Protein 1MXS (pdb70)

Structure (mmCIF, N/CA/C/O backbone):
data_1MXS
#
_entry.id   1MXS
#
_cell.length_a   103.300
_cell.length_b   103.300
_cell.length_c   103.300
_cell.angle_alpha   90.00
_cell.angle_beta   90.00
_cell.angle_gamma   90.00
#
_symmetry.space_group_name_H-M   'P 21 3'
#
loop_
_entity.id
_entity.type
_entity.pdbx_description
1 polymer 'KDPG Aldolase'
2 non-polymer 'SULFATE ION'
3 water water
#
loop_
_atom_site.group_PDB
_atom_site.id
_atom_site.type_symbol
_atom_site.label_atom_id
_atom_site.label_alt_id
_atom_site.label_comp_id
_atom_site.label_asym_id
_atom_site.label_entity_id
_atom_site.label_seq_id
_atom_site.pdbx_PDB_ins_code
_atom_site.Cartn_x
_atom_site.Cartn_y
_atom_site.Cartn_z
_atom_site.occupancy
_atom_site.B_iso_or_equiv
_atom_site.auth_seq_id
_atom_site.auth_comp_id
_atom_site.auth_asym_id
_atom_site.auth_atom_id
_atom_site.pdbx_PDB_model_num
ATOM 1 N N . LEU A 1 10 ? 73.451 78.480 54.192 1.00 54.42 11 LEU A N 1
ATOM 2 C CA . LEU A 1 10 ? 74.318 77.268 54.337 1.00 54.34 11 LEU A CA 1
ATOM 3 C C . LEU A 1 10 ? 73.901 76.165 53.350 1.00 53.12 11 LEU A C 1
ATOM 4 O O . LEU A 1 10 ? 74.737 75.653 52.601 1.00 54.13 11 LEU A O 1
ATOM 9 N N . SER A 1 11 ? 72.613 75.816 53.343 1.00 50.71 12 SER A N 1
ATOM 10 C CA . SER A 1 11 ? 72.076 74.778 52.454 1.00 48.34 12 SER A CA 1
ATOM 11 C C . SER A 1 11 ? 71.799 75.311 51.045 1.00 47.11 12 SER A C 1
ATOM 12 O O . SER A 1 11 ? 71.396 76.459 50.889 1.00 47.07 12 SER A O 1
ATOM 15 N N . MET A 1 12 ? 72.002 74.490 50.019 1.00 44.88 13 MET A N 1
ATOM 16 C CA . MET A 1 12 ? 71.739 74.968 48.667 1.00 44.11 13 MET A CA 1
ATOM 17 C C . MET A 1 12 ? 70.305 75.455 48.512 1.00 43.61 13 MET A C 1
ATOM 18 O O . MET A 1 1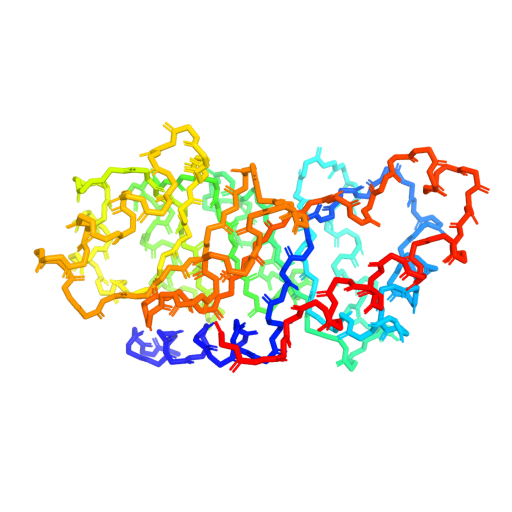2 ? 70.055 76.522 47.940 1.00 42.73 13 MET A O 1
ATOM 23 N N . ALA A 1 13 ? 69.361 74.672 49.018 1.00 43.53 14 ALA A N 1
ATOM 24 C CA . ALA A 1 13 ? 67.952 75.038 48.935 1.00 41.91 14 ALA A CA 1
ATOM 25 C C . ALA A 1 13 ? 67.706 76.342 49.689 1.00 40.86 14 ALA A C 1
ATOM 26 O O . ALA A 1 13 ? 66.778 77.074 49.369 1.00 41.00 14 ALA A O 1
ATOM 28 N N . ASP A 1 14 ? 68.543 76.640 50.679 1.00 39.76 15 ASP A N 1
ATOM 29 C CA . ASP A 1 14 ? 68.374 77.875 51.434 1.00 40.68 15 ASP A CA 1
ATOM 30 C C . ASP A 1 14 ? 68.818 79.079 50.624 1.00 39.98 15 ASP A C 1
ATOM 31 O O . ASP A 1 14 ? 68.158 80.118 50.627 1.00 40.56 15 ASP A O 1
ATOM 36 N N . LYS A 1 15 ? 69.949 78.946 49.942 1.00 38.66 16 LYS A N 1
ATOM 37 C CA . LYS A 1 15 ? 70.468 80.033 49.128 1.00 36.99 16 LYS A CA 1
ATOM 38 C C . LYS A 1 15 ? 69.507 80.313 47.987 1.00 36.24 16 LYS A C 1
ATOM 39 O O . LYS A 1 15 ? 69.326 81.458 47.592 1.00 36.33 16 LYS A O 1
ATOM 45 N N . ALA A 1 16 ? 68.888 79.261 47.465 1.00 35.77 17 ALA A N 1
ATOM 46 C CA . ALA A 1 16 ? 67.930 79.415 46.378 1.00 36.02 17 ALA A CA 1
ATOM 47 C C . ALA A 1 16 ? 66.800 80.318 46.862 1.00 36.64 17 ALA A C 1
ATOM 48 O O . ALA A 1 16 ? 66.381 81.234 46.159 1.00 37.92 17 ALA A O 1
ATOM 50 N N . ALA A 1 17 ? 66.319 80.058 48.075 1.00 36.73 18 ALA A N 1
ATOM 51 C CA . ALA A 1 17 ? 65.240 80.841 48.669 1.00 36.42 18 ALA A CA 1
ATOM 52 C C . ALA A 1 17 ? 65.687 82.263 49.005 1.00 37.63 18 ALA A C 1
ATOM 53 O O . ALA A 1 17 ? 64.965 83.225 48.748 1.00 37.99 18 ALA A O 1
ATOM 55 N N . ARG A 1 18 ? 66.878 82.385 49.580 1.00 39.29 19 ARG A N 1
ATOM 56 C CA . ARG A 1 18 ? 67.431 83.678 49.963 1.00 41.06 19 ARG A CA 1
ATOM 57 C C . ARG A 1 18 ? 67.583 84.580 48.743 1.00 40.26 19 ARG A C 1
ATOM 58 O O . ARG A 1 18 ? 67.097 85.711 48.734 1.00 40.34 19 ARG A O 1
ATOM 66 N N . ILE A 1 19 ? 68.250 84.069 47.711 1.00 39.46 20 ILE A N 1
ATOM 67 C CA . ILE A 1 19 ? 68.469 84.832 46.486 1.00 38.37 20 ILE A CA 1
ATOM 68 C C . ILE A 1 19 ? 67.129 85.151 45.832 1.00 37.60 20 ILE A C 1
ATOM 69 O O . ILE A 1 19 ? 66.990 86.157 45.142 1.00 38.28 20 ILE A O 1
ATOM 74 N N . ASP A 1 20 ? 66.140 84.300 46.071 1.00 36.97 21 ASP A N 1
ATOM 75 C CA . ASP A 1 20 ? 64.826 84.518 45.502 1.00 36.72 21 ASP A CA 1
ATOM 76 C C . ASP A 1 20 ? 64.145 85.680 46.227 1.00 35.56 21 ASP A C 1
ATOM 77 O O . ASP A 1 20 ? 63.477 86.506 45.600 1.00 33.94 21 ASP A O 1
ATOM 82 N N . ALA A 1 21 ? 64.326 85.742 47.546 1.00 34.44 22 ALA A N 1
ATOM 83 C CA . ALA A 1 21 ? 63.753 86.807 48.375 1.00 33.64 22 ALA A CA 1
ATOM 84 C C . ALA A 1 21 ? 64.326 88.172 47.992 1.00 33.27 22 ALA A C 1
ATOM 85 O O . ALA A 1 21 ? 63.598 89.160 47.877 1.00 32.58 22 ALA A O 1
ATOM 87 N N . ILE A 1 22 ? 65.642 88.196 47.801 1.00 33.47 23 ILE A N 1
ATOM 88 C CA . ILE A 1 22 ? 66.396 89.389 47.435 1.00 33.76 23 ILE A CA 1
ATOM 89 C C . ILE A 1 22 ? 65.963 89.942 46.085 1.00 33.85 23 ILE A C 1
ATOM 90 O O . ILE A 1 22 ? 65.850 91.159 45.902 1.00 32.14 23 ILE A O 1
ATOM 95 N N . CYS A 1 23 ? 65.736 89.045 45.133 1.00 34.48 24 CYS A N 1
ATOM 96 C CA . CYS A 1 23 ? 65.336 89.467 43.805 1.00 35.78 24 CYS A CA 1
ATOM 97 C C . CYS A 1 23 ? 63.885 89.918 43.720 1.00 37.59 24 CYS A C 1
ATOM 98 O O . CYS A 1 23 ? 63.573 90.835 42.963 1.00 37.81 24 CYS A O 1
ATOM 101 N N . GLU A 1 24 ? 62.996 89.306 44.495 1.00 40.13 25 GLU A N 1
ATOM 102 C CA . GLU A 1 24 ? 61.605 89.719 44.438 1.00 42.64 25 GLU A CA 1
ATOM 103 C C . GLU A 1 24 ? 61.398 91.072 45.091 1.00 42.84 25 GLU A C 1
ATOM 104 O O . GLU A 1 24 ? 60.618 91.879 44.602 1.00 43.83 25 GLU A O 1
ATOM 110 N N . LYS A 1 25 ? 62.097 91.326 46.192 1.00 43.26 26 LYS A N 1
ATOM 111 C CA . LYS A 1 25 ? 61.959 92.604 46.883 1.00 44.03 26 LYS A CA 1
ATOM 112 C C . LYS A 1 25 ? 62.631 93.721 46.087 1.00 42.02 26 LYS A C 1
ATOM 113 O O . LYS A 1 25 ? 62.250 94.884 46.199 1.00 43.43 26 LYS A O 1
ATOM 119 N N . ALA A 1 26 ? 63.616 93.362 45.270 1.00 39.25 27 ALA A N 1
ATOM 120 C CA . ALA A 1 26 ? 64.333 94.341 44.470 1.00 37.64 27 ALA A CA 1
ATOM 121 C C . ALA A 1 26 ? 63.544 94.769 43.230 1.00 37.43 27 ALA A C 1
ATOM 122 O O . ALA A 1 26 ? 63.408 95.962 42.963 1.00 37.72 27 ALA A O 1
ATOM 124 N N . ARG A 1 27 ? 63.027 93.795 42.483 1.00 37.75 28 ARG A N 1
ATOM 125 C CA . ARG A 1 27 ? 62.249 94.038 41.262 1.00 38.52 28 ARG A CA 1
ATOM 126 C C . ARG A 1 27 ? 63.142 94.479 40.111 1.00 36.21 28 ARG A C 1
ATOM 127 O O . ARG A 1 27 ? 63.024 93.980 38.993 1.00 37.09 28 ARG A O 1
ATOM 135 N N . ILE A 1 28 ? 64.038 95.415 40.396 1.00 34.37 29 ILE A N 1
ATOM 136 C CA . ILE A 1 28 ? 64.972 95.929 39.402 1.00 32.63 29 ILE A CA 1
ATOM 137 C C . ILE A 1 28 ? 66.363 95.975 40.009 1.00 31.66 29 ILE A C 1
ATOM 138 O O . ILE A 1 28 ? 66.598 96.668 40.997 1.00 33.22 29 ILE A O 1
ATOM 143 N N . LEU A 1 29 ? 67.277 95.228 39.410 1.00 30.96 30 LEU A N 1
ATOM 144 C CA . LEU A 1 29 ? 68.647 95.155 39.881 1.00 29.48 30 LEU A CA 1
ATOM 145 C C . LEU A 1 29 ? 69.551 96.042 39.029 1.00 28.35 30 LEU A C 1
ATOM 146 O O . LEU A 1 29 ? 69.836 95.727 37.872 1.00 27.62 30 LEU A O 1
ATOM 151 N N . PRO A 1 30 ? 69.980 97.187 39.579 1.00 26.98 31 PRO A N 1
ATOM 152 C CA . PRO A 1 30 ? 70.859 98.109 38.854 1.00 26.44 31 PRO A CA 1
ATOM 153 C C . PRO A 1 30 ? 72.313 97.612 38.835 1.00 26.21 31 PRO A C 1
ATOM 154 O O . PRO A 1 30 ? 72.885 97.303 39.884 1.00 27.16 31 PRO A O 1
ATOM 158 N N . VAL A 1 31 ? 72.899 97.532 37.642 1.00 25.16 32 VAL A N 1
ATOM 159 C CA . VAL A 1 31 ? 74.283 97.084 37.501 1.00 24.84 32 VAL A CA 1
ATOM 160 C C . VAL A 1 31 ? 75.195 98.302 37.541 1.00 24.89 32 VAL A C 1
ATOM 161 O O . VAL A 1 31 ? 75.422 98.962 36.528 1.00 25.03 32 VAL A O 1
ATOM 165 N N . ILE A 1 32 ? 75.719 98.581 38.728 1.00 25.46 33 ILE A N 1
ATOM 166 C CA . ILE A 1 32 ? 76.564 99.740 38.947 1.00 25.83 33 ILE A CA 1
ATOM 167 C C . ILE A 1 32 ? 78.065 99.527 38.763 1.00 26.89 33 ILE A C 1
ATOM 168 O O . ILE A 1 32 ? 78.620 98.491 39.128 1.00 27.99 33 ILE A O 1
ATOM 173 N N . THR A 1 33 ? 78.704 100.539 38.185 1.00 28.63 34 THR A N 1
ATOM 174 C CA . THR A 1 33 ? 80.138 100.556 37.948 1.00 30.63 34 THR A CA 1
ATOM 175 C C . THR A 1 33 ? 80.613 101.915 38.468 1.00 33.38 34 THR A C 1
ATOM 176 O O . THR A 1 33 ? 80.337 102.959 37.870 1.00 34.22 34 THR A O 1
ATOM 180 N N . ILE A 1 34 ? 81.309 101.899 39.597 1.00 34.95 35 ILE A N 1
ATOM 181 C CA . ILE A 1 34 ? 81.803 103.127 40.205 1.00 37.02 35 ILE A CA 1
ATOM 182 C C . ILE A 1 34 ? 83.094 103.614 39.566 1.00 39.52 35 ILE A C 1
ATOM 183 O O . ILE A 1 34 ? 84.122 102.949 39.644 1.00 40.87 35 ILE A O 1
ATOM 188 N N . ALA A 1 35 ? 83.048 104.786 38.947 1.00 42.64 36 ALA A N 1
ATOM 189 C CA . ALA A 1 35 ? 84.238 105.338 38.314 1.00 45.83 36 ALA A CA 1
ATOM 190 C C . ALA A 1 35 ? 84.956 106.295 39.264 1.00 48.19 36 ALA A C 1
ATOM 191 O O . ALA A 1 35 ? 86.167 106.499 39.148 1.00 49.04 36 ALA A O 1
ATOM 193 N N . ARG A 1 36 ? 84.204 106.873 40.199 1.00 50.70 37 ARG A N 1
ATOM 194 C CA . ARG A 1 36 ? 84.758 107.800 41.182 1.00 53.19 37 ARG A CA 1
ATOM 195 C C . ARG A 1 36 ? 84.286 107.479 42.589 1.00 53.64 37 ARG A C 1
ATOM 196 O O . ARG A 1 36 ? 83.119 107.152 42.808 1.00 54.58 37 ARG A O 1
ATOM 204 N N . GLU A 1 37 ? 85.204 107.591 43.539 1.00 54.03 38 GLU A N 1
ATOM 205 C CA . GLU A 1 37 ? 84.917 107.318 44.938 1.00 54.66 38 GLU A CA 1
ATOM 206 C C . GLU A 1 37 ? 83.747 108.171 45.446 1.00 53.82 38 GLU A C 1
ATOM 207 O O . GLU A 1 37 ? 82.772 107.653 45.995 1.00 53.37 38 GLU A O 1
ATOM 213 N N . GLU A 1 38 ? 83.865 109.485 45.261 1.00 53.16 39 GLU A N 1
ATOM 214 C CA . GLU A 1 38 ? 82.855 110.456 45.703 1.00 51.97 39 GLU A CA 1
ATOM 215 C C . GLU A 1 38 ? 81.441 110.265 45.136 1.00 49.74 39 GLU A C 1
ATOM 216 O O . GLU A 1 38 ? 80.536 111.045 45.445 1.00 48.60 39 GLU A O 1
ATOM 222 N N . ASP A 1 39 ? 81.262 109.227 44.323 1.00 47.05 40 ASP A N 1
ATOM 223 C CA . ASP A 1 39 ? 79.979 108.915 43.704 1.00 43.53 40 ASP A CA 1
ATOM 224 C C . ASP A 1 39 ? 79.214 107.811 44.428 1.00 40.97 40 ASP A C 1
ATOM 225 O O . ASP A 1 39 ? 78.025 107.618 44.186 1.00 40.37 40 ASP A O 1
ATOM 230 N N . ILE A 1 40 ? 79.886 107.088 45.316 1.00 37.70 41 ILE A N 1
ATOM 231 C CA . ILE A 1 40 ? 79.235 105.993 46.016 1.00 35.69 41 ILE A CA 1
ATOM 232 C C . ILE A 1 40 ? 77.913 106.391 46.661 1.00 35.25 41 ILE A C 1
ATOM 233 O O . ILE A 1 40 ? 76.846 105.990 46.202 1.00 35.08 41 ILE A O 1
ATOM 238 N N . LEU A 1 41 ? 77.990 107.183 47.725 1.00 34.06 42 LEU A N 1
ATOM 239 C CA . LEU A 1 41 ? 76.799 107.594 48.459 1.00 34.39 42 LEU A CA 1
ATOM 240 C C . LEU A 1 41 ? 75.734 108.357 47.669 1.00 33.94 42 LEU A C 1
ATOM 241 O O . LEU A 1 41 ? 74.558 107.976 47.673 1.00 34.46 42 LEU A O 1
ATOM 246 N N . PRO A 1 42 ? 76.120 109.450 46.992 1.00 32.55 43 PRO A N 1
ATOM 247 C CA . PRO A 1 42 ? 75.128 110.213 46.224 1.00 32.15 43 PRO A CA 1
ATOM 248 C C . PRO A 1 42 ? 74.371 109.337 45.226 1.00 32.45 43 PRO A C 1
ATOM 249 O O . PRO A 1 42 ? 73.148 109.450 45.085 1.00 33.90 43 PRO A O 1
ATOM 253 N N . LEU A 1 43 ? 75.098 108.455 44.544 1.00 31.14 44 LEU A N 1
ATOM 254 C CA . LEU A 1 43 ? 74.487 107.549 43.579 1.00 29.76 44 LEU A CA 1
ATOM 255 C C . LEU A 1 43 ? 73.520 106.639 44.324 1.00 28.36 44 LEU A C 1
ATOM 256 O O . LEU A 1 43 ? 72.381 106.442 43.901 1.00 29.14 44 LEU A O 1
ATOM 261 N N . ALA A 1 44 ? 73.984 106.094 45.444 1.00 25.98 45 ALA A N 1
ATOM 262 C CA . ALA A 1 44 ? 73.176 105.196 46.251 1.00 23.86 45 ALA A CA 1
ATOM 263 C C . ALA A 1 44 ? 71.912 105.863 46.791 1.00 22.83 45 ALA A C 1
ATOM 264 O O . ALA A 1 44 ? 70.843 105.254 46.817 1.00 20.11 45 ALA A O 1
ATOM 266 N N . ASP A 1 45 ? 72.022 107.118 47.218 1.00 23.00 46 ASP A N 1
ATOM 267 C CA . ASP A 1 45 ? 70.860 107.820 47.773 1.00 23.22 46 ASP A CA 1
ATOM 268 C C . ASP A 1 45 ? 69.820 108.148 46.697 1.00 22.80 46 ASP A C 1
ATOM 269 O O . ASP A 1 45 ? 68.607 108.109 46.955 1.00 20.15 46 ASP A O 1
ATOM 274 N N . ALA A 1 46 ? 70.307 108.468 45.497 1.00 22.16 47 ALA A N 1
ATOM 275 C CA . ALA A 1 46 ? 69.445 108.774 44.366 1.00 21.72 47 ALA A CA 1
ATOM 276 C C . ALA A 1 46 ? 68.614 107.542 44.038 1.00 22.11 47 ALA A C 1
ATOM 277 O O . ALA A 1 46 ? 67.390 107.612 43.960 1.00 21.88 47 ALA A O 1
ATOM 279 N N . LEU A 1 47 ? 69.276 106.406 43.851 1.00 22.41 48 LEU A N 1
ATOM 280 C CA . LEU A 1 47 ? 68.555 105.181 43.549 1.00 20.61 48 LEU A CA 1
ATOM 281 C C . LEU A 1 47 ? 67.589 104.867 44.670 1.00 21.51 48 LEU A C 1
ATOM 282 O O . LEU A 1 47 ? 66.401 104.680 44.432 1.00 22.73 48 LEU A O 1
ATOM 287 N N . ALA A 1 48 ? 68.098 104.821 45.899 1.00 22.06 49 ALA A N 1
ATOM 288 C CA . ALA A 1 48 ? 67.269 104.508 47.061 1.00 20.80 49 ALA A CA 1
ATOM 289 C C . ALA A 1 48 ? 65.989 105.354 47.147 1.00 21.39 49 ALA A C 1
ATOM 290 O O . ALA A 1 48 ? 64.920 104.820 47.422 1.00 18.96 49 ALA A O 1
ATOM 292 N N . ALA A 1 49 ? 66.097 106.659 46.897 1.00 22.19 50 ALA A N 1
ATOM 293 C CA . ALA A 1 49 ? 64.939 107.544 46.951 1.00 23.70 50 ALA A CA 1
ATOM 294 C C . ALA A 1 49 ? 63.920 107.198 45.865 1.00 25.38 50 ALA A C 1
ATOM 295 O O . ALA A 1 49 ? 62.709 107.366 46.048 1.00 25.34 50 ALA A O 1
ATOM 297 N N . GLY A 1 50 ? 64.422 106.733 44.726 1.00 25.08 51 GLY A N 1
ATOM 298 C CA . GLY A 1 50 ? 63.559 106.361 43.620 1.00 25.05 51 GLY A CA 1
ATOM 299 C C . GLY A 1 50 ? 62.879 105.026 43.847 1.00 25.43 51 GLY A C 1
ATOM 300 O O . GLY A 1 50 ? 62.051 104.602 43.043 1.00 26.41 51 GLY A O 1
ATOM 301 N N . GLY A 1 51 ? 63.239 104.354 44.938 1.00 24.77 52 GLY A N 1
ATOM 302 C CA . GLY A 1 51 ? 62.631 103.072 45.262 1.00 25.45 52 GLY A CA 1
ATOM 303 C C . GLY A 1 51 ? 63.491 101.845 45.031 1.00 26.76 52 GLY A C 1
ATOM 304 O O . GLY A 1 51 ? 63.045 100.721 45.261 1.00 25.85 52 GLY A O 1
ATOM 305 N N . ILE A 1 52 ? 64.722 102.056 44.572 1.00 29.20 53 ILE A N 1
ATOM 306 C CA . ILE A 1 52 ? 65.655 100.958 44.310 1.00 30.71 53 ILE A CA 1
ATOM 307 C C . ILE A 1 52 ? 66.615 100.790 45.487 1.00 31.81 53 ILE A C 1
ATOM 308 O O . ILE A 1 52 ? 67.593 101.529 45.618 1.00 31.47 53 ILE A O 1
ATOM 313 N N . ARG A 1 53 ? 66.326 99.810 46.340 1.00 33.99 54 ARG A N 1
ATOM 314 C CA . ARG A 1 53 ? 67.142 99.541 47.526 1.00 35.73 54 ARG A CA 1
ATOM 315 C C . ARG A 1 53 ? 68.137 98.379 47.435 1.00 34.36 54 ARG A C 1
ATOM 316 O O . ARG A 1 53 ? 68.885 98.129 48.384 1.00 33.37 54 ARG A O 1
ATOM 324 N N . THR A 1 54 ? 68.135 97.658 46.317 1.00 32.51 55 THR A N 1
ATOM 325 C CA . THR A 1 54 ? 69.063 96.546 46.130 1.00 29.82 55 THR A CA 1
ATOM 326 C C . THR A 1 54 ? 69.993 96.931 44.986 1.00 29.60 55 THR A C 1
ATOM 327 O O . THR A 1 54 ? 69.543 97.198 43.872 1.00 29.60 55 THR A O 1
ATOM 331 N N . LEU A 1 55 ? 71.291 96.954 45.271 1.00 27.85 56 LEU A N 1
ATOM 332 C CA . LEU A 1 55 ? 72.285 97.346 44.286 1.00 27.31 56 LEU A CA 1
ATOM 333 C C . LEU A 1 55 ? 73.260 96.242 43.946 1.00 27.18 56 LEU A C 1
ATOM 334 O O . LEU A 1 55 ? 73.548 95.378 44.771 1.00 28.43 56 LEU A O 1
ATOM 339 N N . GLU A 1 56 ? 73.770 96.279 42.719 1.00 27.16 57 GLU A N 1
ATOM 340 C CA . GLU A 1 56 ? 74.759 95.306 42.276 1.00 26.13 57 GLU A CA 1
ATOM 341 C C . GLU A 1 56 ? 75.994 96.095 41.875 1.00 25.86 57 GLU A C 1
ATOM 342 O O . GLU A 1 56 ? 76.010 96.732 40.822 1.00 25.24 57 GLU A O 1
ATOM 348 N N . VAL A 1 57 ? 77.019 96.079 42.722 1.00 25.71 58 VAL A N 1
ATOM 349 C CA . VAL A 1 57 ? 78.255 96.802 42.413 1.00 26.50 58 VAL A CA 1
ATOM 350 C C . VAL A 1 57 ? 79.188 95.843 41.659 1.00 27.31 58 VAL A C 1
ATOM 351 O O . VAL A 1 57 ? 79.531 94.775 42.168 1.00 27.31 58 VAL A O 1
ATOM 355 N N . THR A 1 58 ? 79.574 96.213 40.441 1.00 26.99 59 THR A N 1
ATOM 356 C CA . THR A 1 58 ? 80.434 95.359 39.644 1.00 28.25 59 THR A CA 1
ATOM 357 C C . THR A 1 58 ? 81.896 95.604 39.966 1.00 30.45 59 THR A C 1
ATOM 358 O O . THR A 1 58 ? 82.280 96.691 40.415 1.00 30.75 59 THR A O 1
ATOM 3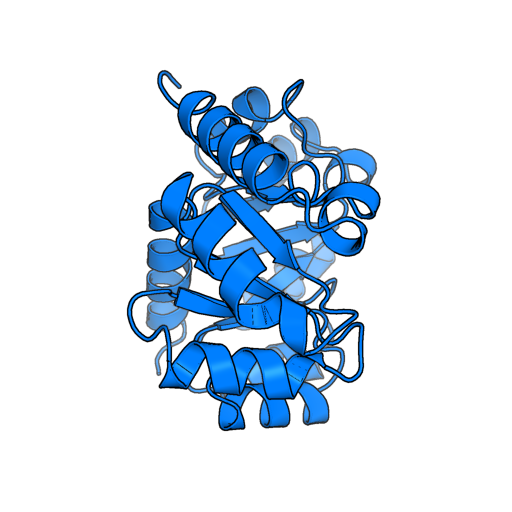62 N N . LEU A 1 59 ? 82.714 94.580 39.749 1.00 32.53 60 LEU A N 1
ATOM 363 C CA . LEU A 1 59 ? 84.149 94.683 39.977 1.00 32.98 60 LEU A CA 1
ATOM 364 C C . LEU A 1 59 ? 84.797 95.138 38.680 1.00 34.16 60 LEU A C 1
ATOM 365 O O . LEU A 1 59 ? 85.987 94.915 38.465 1.00 34.82 60 LEU A O 1
ATOM 370 N N . ARG A 1 60 ? 84.011 95.787 37.824 1.00 34.55 61 ARG A N 1
ATOM 371 C CA . ARG A 1 60 ? 84.515 96.257 36.537 1.00 36.48 61 ARG A CA 1
ATOM 372 C C . ARG A 1 60 ? 85.483 97.421 36.676 1.00 37.59 61 ARG A C 1
ATOM 373 O O . ARG A 1 60 ? 86.081 97.846 35.696 1.00 38.27 61 ARG A O 1
ATOM 381 N N . SER A 1 61 ? 85.624 97.935 37.892 1.00 39.29 62 SER A N 1
ATOM 382 C CA . SER A 1 61 ? 86.538 99.034 38.149 1.00 41.15 62 SER A CA 1
ATOM 383 C C . SER A 1 61 ? 87.222 98.800 39.490 1.00 43.46 62 SER A C 1
ATOM 384 O O . SER A 1 61 ? 86.771 97.981 40.297 1.00 43.96 62 SER A O 1
ATOM 387 N N . GLN A 1 62 ? 88.314 99.521 39.720 1.00 46.16 63 GLN A N 1
ATOM 388 C CA . GLN A 1 62 ? 89.092 99.400 40.952 1.00 48.73 63 GLN A CA 1
ATOM 389 C C . GLN A 1 62 ? 88.247 99.703 42.180 1.00 48.28 63 GLN A C 1
ATOM 390 O O . GLN A 1 62 ? 88.378 99.050 43.217 1.00 48.83 63 GLN A O 1
ATOM 396 N N . HIS A 1 63 ? 87.388 100.707 42.047 1.00 47.73 64 HIS A N 1
ATOM 397 C CA . HIS A 1 63 ? 86.539 101.146 43.136 1.00 47.48 64 HIS A CA 1
ATOM 398 C C . HIS A 1 63 ? 85.428 100.167 43.520 1.00 45.53 64 HIS A C 1
ATOM 399 O O . HIS A 1 63 ? 84.610 100.451 44.400 1.00 45.82 64 HIS A O 1
ATOM 406 N N . GLY A 1 64 ? 85.421 99.004 42.880 1.00 43.05 65 GLY A N 1
ATOM 407 C CA . GLY A 1 64 ? 84.409 98.009 43.175 1.00 40.76 65 GLY A CA 1
ATOM 408 C C . GLY A 1 64 ? 84.336 97.604 44.637 1.00 39.12 65 GLY A C 1
ATOM 409 O O . GLY A 1 64 ? 83.314 97.809 45.287 1.00 36.80 65 GLY A O 1
ATOM 410 N N . LEU A 1 65 ? 85.415 97.025 45.156 1.00 38.97 66 LEU A N 1
ATOM 411 C CA . LEU A 1 65 ? 85.448 96.580 46.545 1.00 39.65 66 LEU A CA 1
ATOM 412 C C . LEU A 1 65 ? 85.236 97.699 47.560 1.00 39.72 66 LEU A C 1
ATOM 413 O O . LEU A 1 65 ? 84.442 97.556 48.495 1.00 38.99 66 LEU A O 1
ATOM 418 N N . LYS A 1 66 ? 85.948 98.809 47.394 1.00 39.40 67 LYS A N 1
ATOM 419 C CA . LYS A 1 66 ? 85.797 99.911 48.331 1.00 37.93 67 LYS A CA 1
ATOM 420 C C . LYS A 1 66 ? 84.327 100.328 48.410 1.00 35.16 67 LYS A C 1
ATOM 421 O O . LYS A 1 66 ? 83.820 100.607 49.493 1.00 34.94 67 LYS A O 1
ATOM 427 N N . ALA A 1 67 ? 83.648 100.355 47.263 1.00 31.66 68 ALA A N 1
ATOM 428 C CA . ALA A 1 67 ? 82.243 100.741 47.207 1.00 28.21 68 ALA A CA 1
ATOM 429 C C . ALA A 1 67 ? 81.362 99.832 48.061 1.00 27.58 68 ALA A C 1
ATOM 430 O O . ALA A 1 67 ? 80.531 100.308 48.832 1.00 29.20 68 ALA A O 1
ATOM 432 N N . ILE A 1 68 ? 81.548 98.524 47.920 1.00 26.03 69 ILE A N 1
ATOM 433 C CA . ILE A 1 68 ? 80.776 97.548 48.684 1.00 26.37 69 ILE A CA 1
ATOM 434 C C . ILE A 1 68 ? 80.963 97.760 50.180 1.00 27.80 69 ILE A C 1
ATOM 435 O O . ILE A 1 68 ? 80.017 97.643 50.963 1.00 27.63 69 ILE A O 1
ATOM 440 N N . GLN A 1 69 ? 82.190 98.083 50.567 1.00 29.69 70 GLN A N 1
ATOM 441 C CA . GLN A 1 69 ? 82.518 98.308 51.969 1.00 32.06 70 GLN A CA 1
ATOM 442 C C . GLN A 1 69 ? 81.851 99.562 52.495 1.00 31.70 70 GLN A C 1
ATOM 443 O O . GLN A 1 69 ? 81.175 99.527 53.520 1.00 30.59 70 GLN A O 1
ATOM 449 N N . VAL A 1 70 ? 82.053 100.672 51.794 1.00 31.64 71 VAL A N 1
ATOM 450 C CA . VAL A 1 70 ? 81.452 101.929 52.210 1.00 31.69 71 VAL A CA 1
ATOM 451 C C . VAL A 1 70 ? 79.942 101.767 52.333 1.00 32.32 71 VAL A C 1
ATOM 452 O O . VAL A 1 70 ? 79.353 102.149 53.337 1.00 32.46 71 VAL A O 1
ATOM 456 N N . LEU A 1 71 ? 79.320 101.181 51.318 1.00 33.12 72 LEU A N 1
ATOM 457 C CA . LEU A 1 71 ? 77.878 100.978 51.343 1.00 34.40 72 LEU A CA 1
ATOM 458 C C . LEU A 1 71 ? 77.411 100.044 52.455 1.00 35.92 72 LEU A C 1
ATOM 459 O O . LEU A 1 71 ? 76.311 100.197 52.981 1.00 36.51 72 LEU A O 1
ATOM 464 N N . ARG A 1 72 ? 78.236 99.072 52.816 1.00 37.43 73 ARG A N 1
ATOM 465 C CA . ARG A 1 72 ? 77.850 98.136 53.869 1.00 39.19 73 ARG A CA 1
ATOM 466 C C . ARG A 1 72 ? 78.002 98.706 55.277 1.00 39.98 73 ARG A C 1
ATOM 467 O O . ARG A 1 72 ? 77.382 98.222 56.222 1.00 39.66 73 ARG A O 1
ATOM 475 N N . GLU A 1 73 ? 78.816 99.744 55.414 1.00 41.62 74 GLU A N 1
ATOM 476 C CA . GLU A 1 73 ? 79.027 100.352 56.717 1.00 44.08 74 GLU A CA 1
ATOM 477 C C . GLU A 1 73 ? 78.193 101.615 56.920 1.00 43.80 74 GLU A C 1
ATOM 478 O O . GLU A 1 73 ? 77.759 101.903 58.035 1.00 44.99 74 GLU A O 1
ATOM 484 N N . GLN A 1 74 ? 77.951 102.355 55.843 1.00 42.32 75 GLN A N 1
ATOM 485 C CA . GLN A 1 74 ? 77.198 103.599 55.935 1.00 40.48 75 GLN A CA 1
ATOM 486 C C . GLN A 1 74 ? 75.764 103.555 55.447 1.00 39.55 75 GLN A C 1
ATOM 487 O O . GLN A 1 74 ? 74.960 104.416 55.805 1.00 40.63 75 GLN A O 1
ATOM 493 N N . ARG A 1 75 ? 75.437 102.562 54.629 1.00 37.10 76 ARG A N 1
ATOM 494 C CA . ARG A 1 75 ? 74.074 102.411 54.129 1.00 34.05 76 ARG A CA 1
ATOM 495 C C . ARG A 1 75 ? 73.593 100.986 54.421 1.00 32.51 76 ARG A C 1
ATOM 496 O O . ARG A 1 75 ? 73.110 100.287 53.531 1.00 32.52 76 ARG A O 1
ATOM 504 N N . PRO A 1 76 ? 73.688 100.555 55.689 1.00 31.12 77 PRO A N 1
ATOM 505 C CA . PRO A 1 76 ? 73.263 99.204 56.065 1.00 30.59 77 PRO A CA 1
ATOM 506 C C . PRO A 1 76 ? 71.815 98.841 55.714 1.00 30.48 77 PRO A C 1
ATOM 507 O O . PRO A 1 76 ? 71.466 97.656 55.673 1.00 31.42 77 PRO A O 1
ATOM 511 N N . GLU A 1 77 ? 70.982 99.849 55.456 1.00 29.63 78 GLU A N 1
ATOM 512 C CA . GLU A 1 77 ? 69.575 99.629 55.119 1.00 29.48 78 GLU A CA 1
ATOM 513 C C . GLU A 1 77 ? 69.416 99.111 53.676 1.00 29.73 78 GLU A C 1
ATOM 514 O O . GLU A 1 77 ? 68.401 98.499 53.339 1.00 29.82 78 GLU A O 1
ATOM 520 N N . LEU A 1 78 ? 70.424 99.342 52.835 1.00 28.03 79 LEU A N 1
ATOM 521 C CA . LEU A 1 78 ? 70.387 98.884 51.449 1.00 28.61 79 LEU A CA 1
ATOM 522 C C . LEU A 1 78 ? 70.974 97.475 51.330 1.00 29.04 79 LEU A C 1
ATOM 523 O O . LEU A 1 78 ? 71.862 97.105 52.091 1.00 29.52 79 LEU A O 1
ATOM 528 N N . CYS A 1 79 ? 70.468 96.682 50.389 1.00 29.15 80 CYS A N 1
ATOM 529 C CA . CYS A 1 79 ? 70.986 95.336 50.168 1.00 28.11 80 CYS A CA 1
ATOM 530 C C . CYS A 1 79 ? 71.973 95.428 49.007 1.00 28.38 80 CYS A C 1
ATOM 531 O O . CYS A 1 79 ? 71.567 95.612 47.854 1.00 27.08 80 CYS A O 1
ATOM 534 N N . VAL A 1 80 ? 73.261 95.277 49.317 1.00 28.43 81 VAL A N 1
ATOM 535 C CA . VAL A 1 80 ? 74.329 95.386 48.319 1.00 28.60 81 VAL A CA 1
ATOM 536 C C . VAL A 1 80 ? 75.041 94.069 47.960 1.00 29.31 81 VAL A C 1
ATOM 537 O O . VAL A 1 80 ? 75.557 93.369 48.831 1.00 29.00 81 VAL A O 1
ATOM 541 N N . GLY A 1 81 ? 75.070 93.750 46.664 1.00 29.35 82 GLY A N 1
ATOM 542 C CA . GLY A 1 81 ? 75.729 92.544 46.189 1.00 26.75 82 GLY A CA 1
ATOM 543 C C . GLY A 1 81 ? 76.850 92.908 45.241 1.00 26.63 82 GLY A C 1
ATOM 544 O O . GLY A 1 81 ? 76.951 94.059 44.807 1.00 27.89 82 GLY A O 1
ATOM 545 N N . ALA A 1 82 ? 77.701 91.941 44.917 1.00 25.80 83 ALA A N 1
ATOM 546 C CA . ALA A 1 82 ? 78.821 92.201 44.010 1.00 24.73 83 ALA A CA 1
ATOM 547 C C . ALA A 1 82 ? 78.616 91.499 42.679 1.00 23.87 83 ALA A C 1
ATOM 548 O O . ALA A 1 82 ? 77.976 90.458 42.623 1.00 24.45 83 ALA A O 1
ATOM 550 N N . GLY A 1 83 ? 79.159 92.078 41.612 1.00 23.64 84 GLY A N 1
ATOM 551 C CA . GLY A 1 83 ? 79.024 91.486 40.297 1.00 23.65 84 GLY A CA 1
ATOM 552 C C . GLY A 1 83 ? 80.331 91.460 39.524 1.00 26.47 84 GLY A C 1
ATOM 553 O O . GLY A 1 83 ? 81.327 92.068 39.933 1.00 26.24 84 GLY A O 1
ATOM 554 N N . THR A 1 84 ? 80.317 90.756 38.395 1.00 27.29 85 THR A N 1
ATOM 555 C CA . THR A 1 84 ? 81.483 90.613 37.525 1.00 27.81 85 THR A CA 1
ATOM 556 C C . THR A 1 84 ? 82.623 89.902 38.247 1.00 28.63 85 THR A C 1
ATOM 557 O O . THR A 1 84 ? 83.793 90.276 38.124 1.00 28.94 85 THR A O 1
ATOM 561 N N . VAL A 1 85 ? 82.254 88.884 39.020 1.00 29.25 86 VAL A N 1
ATOM 562 C CA . VAL A 1 85 ? 83.209 88.066 39.750 1.00 30.34 86 VAL A CA 1
ATOM 563 C C . VAL A 1 85 ? 83.607 86.974 38.774 1.00 31.10 86 VAL A C 1
ATOM 564 O O . VAL A 1 85 ? 82.813 86.084 38.483 1.00 29.73 86 VAL A O 1
ATOM 568 N N . LEU A 1 86 ? 84.832 87.050 38.262 1.00 33.56 87 LEU A N 1
ATOM 569 C CA . LEU A 1 86 ? 85.295 86.085 37.266 1.00 35.23 87 LEU A CA 1
ATOM 570 C C . LEU A 1 86 ? 86.041 84.849 37.774 1.00 36.97 87 LEU A C 1
ATOM 571 O O . LEU A 1 86 ? 86.253 83.912 37.009 1.00 37.44 87 LEU A O 1
ATOM 576 N N . ASP A 1 87 ? 86.448 84.836 39.041 1.00 39.21 88 ASP A N 1
ATOM 577 C CA . ASP A 1 87 ? 87.134 83.667 39.582 1.00 40.79 88 ASP A CA 1
ATOM 578 C C . ASP A 1 87 ? 86.940 83.474 41.080 1.00 41.00 88 ASP A C 1
ATOM 579 O O . ASP A 1 87 ? 86.377 84.328 41.754 1.00 39.44 88 ASP A O 1
ATOM 584 N N . ARG A 1 88 ? 87.393 82.331 41.586 1.00 43.86 89 ARG A N 1
ATOM 585 C CA . ARG A 1 88 ? 87.258 82.000 42.997 1.00 47.00 89 ARG A CA 1
ATOM 586 C C . ARG A 1 88 ? 87.984 83.025 43.869 1.00 47.40 89 ARG A C 1
ATOM 587 O O . ARG A 1 88 ? 87.564 83.303 44.9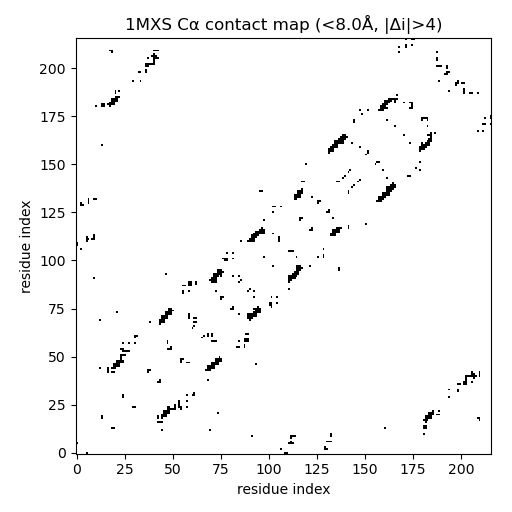91 1.00 48.38 89 ARG A O 1
ATOM 595 N N . SER A 1 89 ? 89.058 83.604 43.340 1.00 46.71 90 SER A N 1
ATOM 596 C CA . SER A 1 89 ? 89.833 84.606 44.062 1.00 46.36 90 SER A CA 1
ATOM 597 C C . SER A 1 89 ? 88.986 85.865 44.296 1.00 45.24 90 SER A C 1
ATOM 598 O O . SER A 1 89 ? 88.897 86.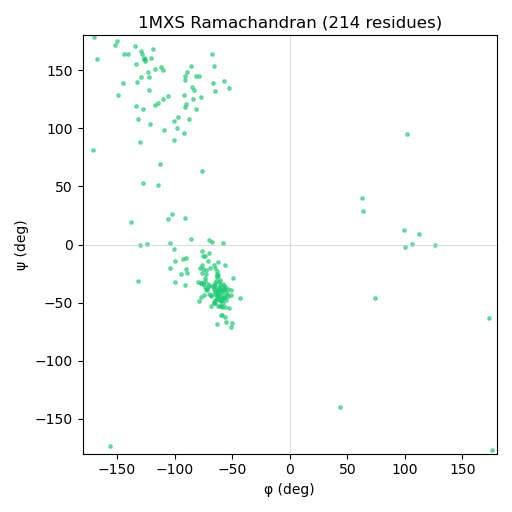361 45.421 1.00 44.11 90 SER A O 1
ATOM 601 N N . MET A 1 90 ? 88.364 86.372 43.231 1.00 43.57 91 MET A N 1
ATOM 602 C CA . MET A 1 90 ? 87.504 87.558 43.325 1.00 42.42 91 MET A CA 1
ATOM 603 C C . MET A 1 90 ? 86.273 87.260 44.178 1.00 41.07 91 MET A C 1
ATOM 604 O O . MET A 1 90 ? 85.769 88.131 44.884 1.00 40.36 91 MET A O 1
ATOM 609 N N . PHE A 1 91 ? 85.783 86.029 44.085 1.00 39.11 92 PHE A N 1
ATOM 610 C CA . PHE A 1 91 ? 84.613 85.618 44.829 1.00 37.38 92 PHE A CA 1
ATOM 611 C C . PHE A 1 91 ? 84.923 85.736 46.308 1.00 37.28 92 PHE A C 1
ATOM 612 O O . PHE A 1 91 ? 84.108 86.229 47.077 1.00 39.35 92 PHE A O 1
ATOM 620 N N . ALA A 1 92 ? 86.107 85.281 46.701 1.00 36.61 93 ALA A N 1
ATOM 621 C CA . ALA A 1 92 ? 86.523 85.329 48.097 1.00 35.55 93 ALA A CA 1
ATOM 622 C C . ALA A 1 92 ? 86.671 86.775 48.572 1.00 36.23 93 ALA A C 1
ATOM 623 O O . ALA A 1 92 ? 86.287 87.104 49.703 1.00 36.11 93 ALA A O 1
ATOM 625 N N . ALA A 1 93 ? 87.212 87.634 47.707 1.00 35.18 94 ALA A N 1
ATOM 626 C CA . ALA A 1 93 ? 87.414 89.048 48.026 1.00 34.60 94 ALA A CA 1
ATOM 627 C C . ALA A 1 93 ? 86.102 89.749 48.369 1.00 35.45 94 ALA A C 1
ATOM 628 O O . ALA A 1 93 ? 85.938 90.261 49.475 1.00 35.42 94 ALA A O 1
ATOM 630 N N . VAL A 1 94 ? 85.172 89.767 47.417 1.00 36.58 95 VAL A N 1
ATOM 631 C CA . VAL A 1 94 ? 83.882 90.404 47.638 1.00 36.51 95 VAL A CA 1
ATOM 632 C C . VAL A 1 94 ? 83.205 89.874 48.894 1.00 37.72 95 VAL A C 1
ATOM 633 O O . VAL A 1 94 ? 82.577 90.635 49.624 1.00 39.10 95 VAL A O 1
ATOM 637 N N . GLU A 1 95 ? 83.331 88.578 49.156 1.00 38.55 96 GLU A N 1
ATOM 638 C CA . GLU A 1 95 ? 82.696 87.998 50.329 1.00 40.01 96 GLU A CA 1
ATOM 639 C C . GLU A 1 95 ? 83.212 88.635 51.618 1.00 39.90 96 GLU A C 1
ATOM 640 O O . GLU A 1 95 ? 82.453 88.841 52.566 1.00 39.61 96 GLU A O 1
ATOM 646 N N . ALA A 1 96 ? 84.503 88.952 51.639 1.00 39.49 97 ALA A N 1
ATOM 647 C CA . ALA A 1 96 ? 85.130 89.574 52.800 1.00 37.73 97 ALA A CA 1
ATOM 648 C C . 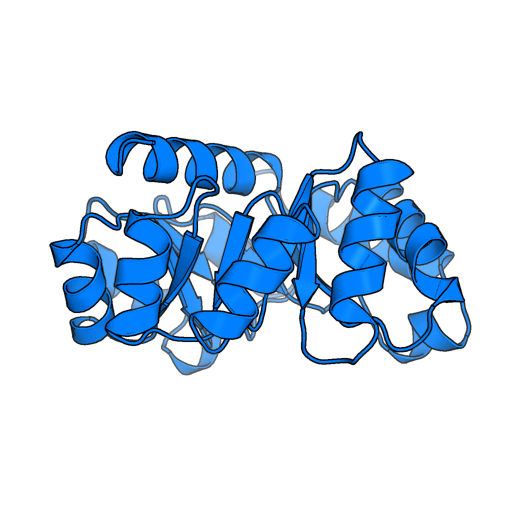ALA A 1 96 ? 84.769 91.055 52.854 1.00 37.65 97 ALA A C 1
ATOM 649 O O . ALA A 1 96 ? 84.645 91.638 53.931 1.00 38.35 97 ALA A O 1
ATOM 651 N N . ALA A 1 97 ? 84.611 91.660 51.682 1.00 36.72 98 ALA A N 1
ATOM 652 C CA . ALA A 1 97 ? 84.260 93.072 51.590 1.00 34.59 98 ALA A CA 1
ATOM 653 C C . ALA A 1 97 ? 82.882 93.327 52.204 1.00 34.13 98 ALA A C 1
ATOM 654 O O . ALA A 1 97 ? 82.573 94.452 52.594 1.00 34.09 98 ALA A O 1
ATOM 656 N N . GLY A 1 98 ? 82.056 92.284 52.278 1.00 32.81 99 GLY A N 1
ATOM 657 C CA . GLY A 1 98 ? 80.737 92.440 52.863 1.00 32.13 99 GLY A CA 1
ATOM 658 C C . GLY A 1 98 ? 79.550 92.296 51.923 1.00 33.76 99 GLY A C 1
ATOM 659 O O . GLY A 1 98 ? 78.416 92.584 52.326 1.00 34.78 99 GLY A O 1
ATOM 660 N N . ALA A 1 99 ? 79.790 91.854 50.686 1.00 32.99 100 ALA A N 1
ATOM 661 C CA . ALA A 1 99 ? 78.714 91.668 49.711 1.00 31.08 100 ALA A CA 1
ATOM 662 C C . ALA A 1 99 ? 77.674 90.704 50.276 1.00 31.25 100 ALA A C 1
ATOM 663 O O . ALA A 1 99 ? 78.029 89.730 50.935 1.00 31.94 100 ALA A O 1
ATOM 665 N N . GLN A 1 100 ? 76.396 90.986 50.036 1.00 31.04 101 GLN A N 1
ATOM 666 C CA . GLN A 1 100 ? 75.321 90.136 50.543 1.00 30.15 101 GLN A CA 1
ATOM 667 C C . GLN A 1 100 ? 74.921 89.015 49.584 1.00 29.48 101 GLN A C 1
ATOM 668 O O . GLN A 1 100 ? 74.188 88.094 49.945 1.00 29.64 101 GLN A O 1
ATOM 674 N N . PHE A 1 101 ? 75.410 89.106 48.356 1.00 28.67 102 PHE A N 1
ATOM 675 C CA . PHE A 1 101 ? 75.158 88.099 47.339 1.00 27.23 102 PHE A CA 1
ATOM 676 C C . PHE A 1 101 ? 76.112 88.373 46.186 1.00 26.54 102 PHE A C 1
ATOM 677 O O . PHE A 1 101 ? 76.634 89.482 46.050 1.00 25.90 102 PHE A O 1
ATOM 685 N N . VAL A 1 102 ? 76.348 87.356 45.367 1.00 24.76 103 VAL A N 1
ATOM 686 C CA . VAL A 1 102 ? 77.260 87.479 44.241 1.00 24.24 103 VAL A CA 1
ATOM 687 C C . VAL A 1 102 ? 76.568 87.158 42.924 1.00 24.16 103 VAL A C 1
ATOM 688 O O . VAL A 1 102 ? 75.711 86.277 42.854 1.00 24.45 103 VAL A O 1
ATOM 692 N N . VAL A 1 103 ? 76.965 87.888 41.887 1.00 24.26 104 VAL A N 1
ATOM 693 C CA . VAL A 1 103 ? 76.433 87.751 40.534 1.00 23.33 104 VAL A CA 1
ATOM 694 C C . VAL A 1 103 ? 77.592 87.614 39.552 1.00 24.23 104 VAL A C 1
ATOM 695 O O . VAL A 1 103 ? 78.631 88.243 39.746 1.00 26.75 104 VAL A O 1
ATOM 699 N N . THR A 1 104 ? 77.418 86.799 38.509 1.00 22.06 105 THR A N 1
ATOM 700 C CA . THR A 1 104 ? 78.447 86.602 37.474 1.00 20.14 105 THR A CA 1
ATOM 701 C C . THR A 1 104 ? 77.816 86.694 36.079 1.00 20.68 105 THR A C 1
ATOM 702 O O . THR A 1 104 ? 76.608 86.466 35.922 1.00 20.97 105 THR A O 1
ATOM 706 N N . PRO A 1 105 ? 78.621 87.052 35.056 1.00 20.18 106 PRO A N 1
ATOM 707 C CA . PRO A 1 105 ? 78.135 87.162 33.673 1.00 19.31 106 PRO A CA 1
ATOM 708 C C . PRO A 1 105 ? 77.943 85.786 33.010 1.00 20.25 106 PRO A C 1
ATOM 709 O O . PRO A 1 105 ? 77.168 85.638 32.063 1.00 19.85 106 PRO A O 1
ATOM 713 N N . GLY A 1 106 ? 78.679 84.798 33.515 1.00 20.28 107 GLY A N 1
ATOM 714 C CA . GLY A 1 106 ? 78.626 83.445 32.998 1.00 21.90 107 GLY A CA 1
ATOM 715 C C . GLY A 1 106 ? 79.081 82.484 34.076 1.00 23.47 107 GLY A C 1
ATOM 716 O O . GLY A 1 106 ? 79.320 82.899 35.212 1.00 22.11 107 GLY A O 1
ATOM 717 N N . ILE A 1 107 ? 79.218 81.206 33.736 1.00 24.97 108 ILE A N 1
ATOM 718 C CA . ILE A 1 107 ? 79.630 80.207 34.724 1.00 26.94 108 ILE A CA 1
ATOM 719 C C . ILE A 1 107 ? 80.855 79.370 34.340 1.00 28.07 108 ILE A C 1
ATOM 720 O O . ILE A 1 107 ? 81.206 79.245 33.175 1.00 27.33 108 ILE A O 1
ATOM 725 N N . THR A 1 108 ? 81.502 78.809 35.356 1.00 30.24 109 THR A N 1
ATOM 726 C CA . THR A 1 108 ? 82.631 77.899 35.179 1.00 32.61 109 THR A CA 1
ATOM 727 C C . THR A 1 108 ? 82.464 76.886 36.294 1.00 34.40 109 THR A C 1
ATOM 728 O O . THR A 1 108 ? 81.713 77.117 37.241 1.00 34.43 109 THR A O 1
ATOM 732 N N . GLU A 1 109 ? 83.164 75.769 36.176 1.00 36.59 110 GLU A N 1
ATOM 733 C CA . GLU A 1 109 ? 83.094 74.730 37.185 1.00 38.22 110 GLU A CA 1
ATOM 734 C C . GLU A 1 109 ? 83.533 75.293 38.548 1.00 38.41 110 GLU A C 1
ATOM 735 O O . GLU A 1 109 ? 82.853 75.093 39.550 1.00 37.58 110 GLU A O 1
ATOM 741 N N . ASP A 1 110 ? 84.648 76.020 38.570 1.00 38.07 111 ASP A N 1
ATOM 742 C CA . ASP A 1 110 ? 85.148 76.612 39.803 1.00 38.80 111 ASP A CA 1
ATOM 743 C C . ASP A 1 110 ? 84.107 77.490 40.466 1.00 39.05 111 ASP A C 1
ATOM 744 O O . ASP A 1 110 ? 83.622 77.188 41.556 1.00 41.82 111 ASP A O 1
ATOM 749 N N . ILE A 1 111 ? 83.770 78.591 39.816 1.00 37.05 112 ILE A N 1
ATOM 750 C CA . ILE A 1 111 ? 82.781 79.499 40.364 1.00 35.35 112 ILE A CA 1
ATOM 751 C C . ILE A 1 111 ? 81.558 78.800 40.944 1.00 34.34 112 ILE A C 1
ATOM 752 O O . ILE A 1 111 ? 81.123 79.140 42.036 1.00 34.45 112 ILE A O 1
ATOM 757 N N . LEU A 1 112 ? 81.012 77.830 40.215 1.00 33.27 113 LEU A N 1
ATOM 758 C CA .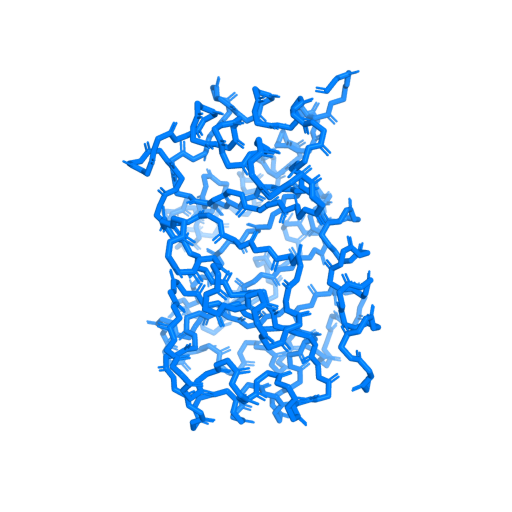 LEU A 1 112 ? 79.835 77.118 40.686 1.00 33.37 113 LEU A CA 1
ATOM 759 C C . LEU A 1 112 ? 80.086 76.382 41.998 1.00 35.13 113 LEU A C 1
ATOM 760 O O . LEU A 1 112 ? 79.208 76.314 42.855 1.00 34.72 113 LEU A O 1
ATOM 765 N N . GLU A 1 113 ? 81.277 75.821 42.155 1.00 35.64 114 GLU A N 1
ATOM 766 C CA . GLU A 1 113 ? 81.598 75.135 43.387 1.00 36.96 114 GLU A CA 1
ATOM 767 C C . GLU A 1 113 ? 81.875 76.186 44.473 1.00 35.35 114 GLU A C 1
ATOM 768 O O . GLU A 1 113 ? 81.555 75.979 45.645 1.00 34.92 114 GLU A O 1
ATOM 774 N N . ALA A 1 114 ? 82.438 77.325 44.079 1.00 33.52 115 ALA A N 1
ATOM 775 C CA . ALA A 1 114 ? 82.730 78.398 45.034 1.00 32.08 115 ALA A CA 1
ATOM 776 C C . ALA A 1 114 ? 81.440 78.883 45.696 1.00 33.00 115 ALA A C 1
ATOM 777 O O . ALA A 1 114 ? 81.433 79.232 46.876 1.00 32.91 115 ALA A O 1
ATOM 779 N N . GLY A 1 115 ? 80.349 78.889 44.932 1.00 33.33 116 GLY A N 1
ATOM 780 C CA . GLY A 1 115 ? 79.074 79.331 45.464 1.00 33.53 116 GLY A CA 1
ATOM 781 C C . GLY A 1 115 ? 78.430 78.291 46.361 1.00 34.80 116 GLY A C 1
ATOM 782 O O . GLY A 1 115 ? 77.531 78.616 47.135 1.00 35.05 116 GLY A O 1
ATOM 783 N N . VAL A 1 116 ? 78.881 77.043 46.251 1.00 35.89 117 VAL A N 1
ATOM 784 C CA . VAL A 1 116 ? 78.351 75.965 47.072 1.00 37.29 117 VAL A CA 1
ATOM 785 C C . VAL A 1 116 ? 78.994 76.021 48.456 1.00 39.01 117 VAL A C 1
ATOM 786 O O . VAL A 1 116 ? 78.359 75.692 49.450 1.00 38.44 117 VAL A O 1
ATOM 790 N N . ASP A 1 117 ? 80.248 76.464 48.510 1.00 41.43 118 ASP A N 1
ATOM 791 C CA . ASP A 1 117 ? 80.972 76.564 49.771 1.00 44.02 118 ASP A CA 1
ATOM 792 C C . ASP A 1 117 ? 80.792 77.920 50.451 1.00 45.04 118 ASP A C 1
ATOM 793 O O . ASP A 1 117 ? 81.015 78.049 51.654 1.00 45.51 118 ASP A O 1
ATOM 798 N N . SER A 1 118 ? 80.415 78.938 49.684 1.00 45.53 119 SER A N 1
ATOM 799 C CA . SER A 1 118 ? 80.246 80.282 50.240 1.00 46.55 119 SER A CA 1
ATOM 800 C C . SER A 1 118 ? 79.072 80.381 51.206 1.00 46.51 119 SER A C 1
ATOM 801 O O . SER A 1 118 ? 78.192 79.522 51.234 1.00 45.60 119 SER A O 1
ATOM 804 N N . GLU A 1 119 ? 79.066 81.452 51.989 1.00 46.67 120 GLU A N 1
ATOM 805 C CA . GLU A 1 119 ? 78.011 81.679 52.961 1.00 47.04 120 GLU A CA 1
ATOM 806 C C . GLU A 1 119 ? 76.902 82.509 52.317 1.00 44.88 120 GLU A C 1
ATOM 807 O O . GLU A 1 119 ? 75.725 82.328 52.611 1.00 44.55 120 GLU A O 1
ATOM 813 N N . ILE A 1 120 ? 77.293 83.427 51.439 1.00 42.29 121 ILE A N 1
ATOM 814 C CA . ILE A 1 120 ? 76.336 84.279 50.750 1.00 38.53 121 ILE A CA 1
ATOM 815 C C . ILE A 1 120 ? 75.928 83.614 49.440 1.00 37.78 121 ILE A C 1
ATOM 816 O O . ILE A 1 120 ? 76.741 82.963 48.779 1.00 37.47 121 ILE A O 1
ATOM 821 N N . PRO A 1 121 ? 74.658 83.778 49.040 1.00 36.61 122 PRO A N 1
ATOM 822 C CA . PRO A 1 121 ? 74.147 83.181 47.804 1.00 35.21 122 PRO A CA 1
ATOM 823 C C . PRO A 1 121 ? 74.763 83.737 46.517 1.00 34.51 122 PRO A C 1
ATOM 824 O O . PRO A 1 121 ? 75.246 84.866 46.484 1.00 35.56 122 PRO A O 1
ATOM 828 N N . LEU A 1 122 ? 74.765 82.919 45.471 1.00 33.46 123 LEU A N 1
ATOM 829 C CA . LEU A 1 122 ? 75.306 83.307 44.176 1.00 30.54 123 LEU A CA 1
ATOM 830 C C . LEU A 1 122 ? 74.234 83.171 43.095 1.00 29.38 123 LEU A C 1
ATOM 831 O O . LEU A 1 122 ? 73.536 82.159 43.022 1.00 27.68 123 LEU A O 1
ATOM 836 N N . LEU A 1 123 ? 74.098 84.201 42.269 1.00 26.95 124 LEU A N 1
ATOM 837 C CA . LEU A 1 123 ? 73.155 84.174 41.160 1.00 24.38 124 LEU A CA 1
ATOM 838 C C . LEU A 1 123 ? 74.062 84.081 39.935 1.00 22.86 124 LEU A C 1
ATOM 839 O O . LEU A 1 123 ? 74.615 85.079 39.485 1.00 22.48 124 LEU A O 1
ATOM 844 N N . PRO A 1 124 ? 74.258 82.869 39.395 1.00 22.78 125 PRO A N 1
ATOM 845 C CA . PRO A 1 124 ? 75.121 82.705 38.223 1.00 22.29 125 PRO A CA 1
ATOM 846 C C . PRO A 1 124 ? 74.461 83.095 36.900 1.00 22.07 125 PRO A C 1
ATOM 847 O O . PRO A 1 124 ? 73.257 82.907 36.706 1.00 22.56 125 PRO A O 1
ATOM 851 N N . GLY A 1 125 ? 75.257 83.656 35.995 1.00 21.93 126 GLY A N 1
ATOM 852 C CA . GLY A 1 125 ? 74.725 84.067 34.708 1.00 20.31 126 GLY A CA 1
ATOM 853 C C . GLY A 1 125 ? 74.835 82.989 33.641 1.00 20.05 126 GLY A C 1
ATOM 854 O O . GLY A 1 125 ? 75.908 82.426 33.416 1.00 19.44 126 GLY A O 1
ATOM 855 N N . ILE A 1 126 ? 73.726 82.693 32.974 1.00 18.51 127 ILE A N 1
ATOM 856 C CA . ILE A 1 126 ? 73.743 81.687 31.925 1.00 18.13 127 ILE A CA 1
ATOM 857 C C . ILE A 1 126 ? 73.109 82.179 30.622 1.00 19.19 127 ILE A C 1
ATOM 858 O O . ILE A 1 126 ? 72.397 83.183 30.597 1.00 19.18 127 ILE A O 1
ATOM 863 N N . SER A 1 127 ? 73.340 81.432 29.548 1.00 18.40 128 SER A N 1
ATOM 864 C CA . SER A 1 127 ? 72.853 81.794 28.222 1.00 18.27 128 SER A CA 1
ATOM 865 C C . SER A 1 127 ? 72.160 80.634 27.505 1.00 18.72 128 SER A C 1
ATOM 866 O O . SER A 1 127 ? 71.231 80.845 26.729 1.00 19.54 128 SER A O 1
ATOM 869 N N . THR A 1 128 ? 72.603 79.410 27.785 1.00 18.87 129 THR A N 1
ATOM 870 C CA . THR A 1 128 ? 72.068 78.215 27.130 1.00 18.25 129 THR A CA 1
ATOM 871 C C . THR A 1 128 ? 71.610 77.106 28.078 1.00 18.41 129 THR A C 1
ATOM 872 O O . THR A 1 128 ? 71.974 77.080 29.259 1.00 20.34 129 THR A O 1
ATOM 876 N N . PRO A 1 129 ? 70.817 76.154 27.554 1.00 17.49 130 PRO A N 1
ATOM 877 C CA . PRO A 1 129 ? 70.310 75.026 28.341 1.00 18.89 130 PRO A CA 1
ATOM 878 C C . PRO A 1 129 ? 71.436 74.191 28.977 1.00 18.87 130 PRO A C 1
ATOM 879 O O . PRO A 1 129 ? 71.316 73.732 30.119 1.00 16.66 130 PRO A O 1
ATOM 883 N N . SER A 1 130 ? 72.526 73.980 28.240 1.00 19.73 131 SER A N 1
ATOM 884 C CA . SER A 1 130 ? 73.649 73.202 28.769 1.00 20.05 131 SER A CA 1
ATOM 885 C C . SER A 1 130 ? 74.248 73.883 30.000 1.00 20.90 131 SER A C 1
ATOM 886 O O . SER A 1 130 ? 74.562 73.227 30.992 1.00 22.01 131 SER A O 1
ATOM 889 N N . GLU A 1 131 ? 74.387 75.203 29.926 1.00 21.26 132 GLU A N 1
ATOM 890 C CA . GLU A 1 131 ? 74.934 75.969 31.020 1.00 21.79 132 GLU A CA 1
ATOM 891 C C . GLU A 1 131 ? 73.995 75.905 32.219 1.00 23.31 132 GLU A C 1
ATOM 892 O O . GLU A 1 131 ? 74.439 75.844 33.371 1.00 25.31 132 GLU A O 1
ATOM 898 N N . ILE A 1 132 ? 72.693 75.908 31.955 1.00 22.81 133 ILE A N 1
ATOM 899 C CA . ILE A 1 132 ? 71.710 75.824 33.030 1.00 21.27 133 ILE A CA 1
ATOM 900 C C . ILE A 1 132 ? 71.882 74.485 33.735 1.00 23.36 133 ILE A C 1
ATOM 901 O O . ILE A 1 132 ? 71.934 74.414 34.968 1.00 24.03 133 ILE A O 1
ATOM 906 N N . MET A 1 133 ? 71.979 73.419 32.949 1.00 23.24 134 MET A N 1
ATOM 907 C CA . MET A 1 133 ? 72.151 72.092 33.520 1.00 23.42 134 MET A CA 1
ATOM 908 C C . MET A 1 133 ? 73.421 71.978 34.354 1.00 23.64 134 MET A C 1
ATOM 909 O O . MET A 1 133 ? 73.417 71.361 35.415 1.00 24.09 134 MET A O 1
ATOM 914 N N . MET A 1 134 ? 74.506 72.574 33.883 1.00 23.58 135 MET A N 1
ATOM 915 C CA . MET A 1 134 ? 75.757 72.510 34.623 1.00 24.57 135 MET A CA 1
ATOM 916 C C . MET A 1 134 ? 75.592 73.041 36.047 1.00 24.87 135 MET A C 1
ATOM 917 O O . MET A 1 134 ? 76.189 72.513 36.982 1.00 25.71 135 MET A O 1
ATOM 922 N N . GLY A 1 135 ? 74.767 74.069 36.216 1.00 24.93 136 GLY A N 1
ATOM 923 C CA . GLY A 1 135 ? 74.544 74.618 37.540 1.00 23.28 136 GLY A CA 1
ATOM 924 C C . GLY A 1 135 ? 73.397 73.915 38.233 1.00 24.73 136 GLY A C 1
ATOM 925 O O . GLY A 1 135 ? 73.308 73.900 39.460 1.00 26.62 136 GLY A O 1
ATOM 926 N N . TYR A 1 136 ? 72.502 73.340 37.443 1.00 25.99 137 TYR A N 1
ATOM 927 C CA . TYR A 1 136 ? 71.361 72.621 37.998 1.00 28.55 137 TYR A CA 1
ATOM 928 C C . TYR A 1 136 ? 71.887 71.430 38.803 1.00 29.90 137 TYR A C 1
ATOM 929 O O . TYR A 1 136 ? 71.422 71.154 39.917 1.00 31.00 137 TYR A O 1
ATOM 938 N N . ALA A 1 137 ? 72.868 70.736 38.230 1.00 28.49 138 ALA A N 1
ATOM 939 C CA . ALA A 1 137 ? 73.468 69.571 38.871 1.00 27.57 138 ALA A CA 1
ATOM 940 C C . ALA A 1 137 ? 74.041 69.884 40.250 1.00 28.06 138 ALA A C 1
ATOM 941 O O . ALA A 1 137 ? 73.984 69.051 41.147 1.00 30.50 138 ALA A O 1
ATOM 943 N N . LEU A 1 138 ? 74.598 71.077 40.421 1.00 27.39 139 LEU A N 1
ATOM 944 C CA . LEU A 1 138 ? 75.159 71.434 41.710 1.00 27.18 139 LEU A CA 1
ATOM 945 C C . LEU A 1 138 ? 74.117 72.015 42.664 1.00 28.08 139 LEU A C 1
ATOM 946 O O . LEU A 1 138 ? 74.449 72.441 43.767 1.00 28.23 139 LEU A O 1
ATOM 951 N N . GLY A 1 139 ? 72.853 72.026 42.247 1.00 28.74 140 GLY A N 1
ATOM 952 C CA . GLY A 1 139 ? 71.804 72.525 43.121 1.00 28.65 140 GLY A CA 1
ATOM 953 C C . GLY A 1 139 ? 71.315 73.948 42.900 1.00 29.37 140 GLY A C 1
ATOM 954 O O . GLY A 1 139 ? 70.608 74.486 43.748 1.00 30.59 140 GLY A O 1
ATOM 955 N N . TYR A 1 140 ? 71.675 74.561 41.777 1.00 28.66 141 TYR A N 1
ATOM 956 C CA . TYR A 1 140 ? 71.228 75.909 41.489 1.00 26.20 141 TYR A CA 1
ATOM 957 C C . TYR A 1 140 ? 69.862 75.888 40.851 1.00 25.53 141 TYR A C 1
ATOM 958 O O . TYR A 1 140 ? 69.622 75.089 39.957 1.00 27.45 141 TYR A O 1
ATOM 967 N N . ARG A 1 141 ? 68.976 76.769 41.305 1.00 25.78 142 ARG A N 1
ATOM 968 C CA . ARG A 1 141 ? 67.616 76.838 40.766 1.00 26.08 142 ARG A CA 1
ATOM 969 C C . ARG A 1 141 ? 67.225 78.258 40.388 1.00 25.51 142 ARG A C 1
ATOM 970 O O . ARG A 1 141 ? 66.110 78.493 39.932 1.00 25.36 142 ARG A O 1
ATOM 978 N N . ARG A 1 142 ? 68.142 79.197 40.599 1.00 26.72 143 ARG A N 1
ATOM 979 C CA . ARG A 1 142 ? 67.903 80.603 40.295 1.00 26.77 143 ARG A CA 1
ATOM 980 C C . ARG A 1 142 ? 69.028 81.113 39.419 1.00 27.01 143 ARG A C 1
ATOM 981 O O . ARG A 1 142 ? 70.191 81.138 39.836 1.00 27.85 143 ARG A O 1
ATOM 989 N N . PHE A 1 143 ? 68.689 81.516 38.198 1.00 25.45 144 PHE A N 1
ATOM 990 C CA . PHE A 1 143 ? 69.708 81.992 37.277 1.00 24.31 144 PHE A CA 1
ATOM 991 C C . PHE A 1 143 ? 69.474 83.370 36.684 1.00 24.59 144 PHE A C 1
ATOM 992 O O . PHE A 1 143 ? 68.354 83.887 36.618 1.00 24.25 144 PHE A O 1
ATOM 1000 N N . LYS A 1 144 ? 70.574 83.938 36.222 1.00 24.37 145 LYS A N 1
ATOM 1001 C CA . LYS A 1 144 ? 70.558 85.213 35.553 1.00 24.79 145 LYS A CA 1
ATOM 1002 C C . LYS A 1 144 ? 70.775 84.940 34.063 1.00 23.44 145 LYS A C 1
ATOM 1003 O O . LYS A 1 144 ? 71.734 84.263 33.690 1.00 23.00 145 LYS A O 1
ATOM 1009 N N . LEU A 1 145 ? 69.887 85.467 33.223 1.00 21.88 146 LEU A N 1
ATOM 1010 C CA . LEU A 1 145 ? 69.990 85.296 31.773 1.00 19.25 146 LEU A CA 1
ATOM 1011 C C . LEU A 1 145 ? 70.793 86.470 31.222 1.00 18.58 146 LEU A C 1
ATOM 1012 O O . LEU A 1 145 ? 70.382 87.624 31.358 1.00 19.32 146 LEU A O 1
ATOM 1017 N N . PHE A 1 146 ? 71.940 86.188 30.608 1.00 17.94 147 PHE A N 1
ATOM 1018 C CA . PHE A 1 146 ? 72.771 87.259 30.057 1.00 18.63 147 PHE A CA 1
ATOM 1019 C C . PHE A 1 146 ? 73.551 86.802 28.822 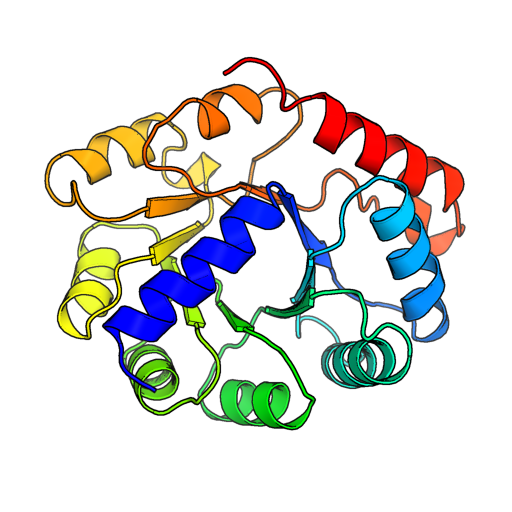1.00 20.46 147 PHE A C 1
ATOM 1020 O O . PHE A 1 146 ? 74.192 85.749 28.859 1.00 22.24 147 PHE A O 1
ATOM 1028 N N . PRO A 1 147 ? 73.476 87.564 27.704 1.00 21.99 148 PRO A N 1
ATOM 1029 C CA . PRO A 1 147 ? 72.696 88.801 27.582 1.00 22.08 148 PRO A CA 1
ATOM 1030 C C . PRO A 1 147 ? 71.259 88.431 27.257 1.00 22.01 148 PRO A C 1
ATOM 1031 O O . PRO A 1 147 ? 71.016 87.626 26.364 1.00 21.73 148 PRO A O 1
ATOM 1035 N N . ALA A 1 148 ? 70.313 89.033 27.966 1.00 22.56 149 ALA A N 1
ATOM 1036 C CA . ALA A 1 148 ? 68.903 88.743 27.755 1.00 24.05 149 ALA A CA 1
ATOM 1037 C C . ALA A 1 148 ? 68.449 88.810 26.294 1.00 25.10 149 ALA A C 1
ATOM 1038 O O . ALA A 1 148 ? 68.099 87.791 25.709 1.00 25.20 149 ALA A O 1
ATOM 1040 N N . GLU A 1 149 ? 68.459 90.002 25.702 1.00 26.83 150 GLU A N 1
ATOM 1041 C CA . GLU A 1 149 ? 68.006 90.177 24.313 1.00 29.73 150 GLU A CA 1
ATOM 1042 C C . GLU A 1 149 ? 68.647 89.266 23.268 1.00 29.40 150 GLU A C 1
ATOM 1043 O O . GLU A 1 149 ? 67.958 88.584 22.507 1.00 30.84 150 GLU A O 1
ATOM 1049 N N . ILE A 1 150 ? 69.970 89.278 23.220 1.00 27.90 151 ILE A N 1
ATOM 1050 C CA . ILE A 1 150 ? 70.719 88.456 22.286 1.00 26.68 151 ILE A CA 1
ATOM 1051 C C . ILE A 1 150 ? 70.487 86.947 22.490 1.00 25.43 151 ILE A C 1
ATOM 1052 O O . ILE A 1 150 ? 70.532 86.177 21.533 1.00 25.20 151 ILE A O 1
ATOM 1057 N N . SER A 1 151 ? 70.251 86.527 23.730 1.00 24.66 152 SER A N 1
ATOM 1058 C CA . SER A 1 151 ? 70.023 85.113 24.018 1.00 24.05 152 SER A CA 1
ATOM 1059 C C . SER A 1 151 ? 68.641 84.626 23.601 1.00 24.00 152 SER A C 1
ATOM 1060 O O . SER A 1 151 ? 68.377 83.427 23.627 1.00 25.53 152 SER A O 1
ATOM 1063 N N . GLY A 1 152 ? 67.755 85.549 23.237 1.00 23.56 153 GLY A N 1
ATOM 1064 C CA . GLY A 1 152 ? 66.421 85.159 22.822 1.00 21.60 153 GLY A CA 1
ATOM 1065 C C . GLY A 1 152 ? 65.320 85.860 23.592 1.00 20.92 153 GLY A C 1
ATOM 1066 O O . GLY A 1 152 ? 64.140 85.625 23.343 1.00 21.13 153 GLY A O 1
ATOM 1067 N N . GLY A 1 153 ? 65.705 86.716 24.533 1.00 21.44 154 GLY A N 1
ATOM 1068 C CA . GLY A 1 153 ? 64.733 87.449 25.327 1.00 21.15 154 GLY A CA 1
ATOM 1069 C C . GLY A 1 153 ? 63.551 86.639 25.841 1.00 22.27 154 GLY A C 1
ATOM 1070 O O . GLY A 1 153 ? 63.698 85.488 26.252 1.00 21.62 154 GLY A O 1
ATOM 1071 N N . VAL A 1 154 ? 62.366 87.244 25.805 1.00 23.04 155 VAL A N 1
ATOM 1072 C CA . VAL A 1 154 ? 61.158 86.597 26.295 1.00 22.08 155 VAL A CA 1
ATOM 1073 C C . VAL A 1 154 ? 60.919 85.204 25.743 1.00 21.94 155 VAL A C 1
ATOM 1074 O O . VAL A 1 154 ? 60.458 84.311 26.467 1.00 22.17 155 VAL A O 1
ATOM 1078 N N . ALA A 1 155 ? 61.211 85.017 24.457 1.00 21.56 156 ALA A N 1
ATOM 1079 C CA . ALA A 1 155 ? 61.020 83.716 23.795 1.00 20.73 156 ALA A CA 1
ATOM 1080 C C . ALA A 1 155 ? 61.926 82.645 24.415 1.00 21.23 156 ALA A C 1
ATOM 1081 O O . ALA A 1 155 ? 61.517 81.491 24.560 1.00 22.44 156 ALA A O 1
ATOM 1083 N N . ALA A 1 156 ? 63.154 83.036 24.757 1.00 19.95 157 ALA A N 1
ATOM 1084 C CA . ALA A 1 156 ? 64.107 82.133 25.371 1.00 19.56 157 ALA A CA 1
ATOM 1085 C C . ALA A 1 156 ? 63.599 81.722 26.742 1.00 20.56 157 ALA A C 1
ATOM 1086 O O . ALA A 1 156 ? 63.573 80.540 27.074 1.00 21.65 157 ALA A O 1
ATOM 1088 N N . ILE A 1 157 ? 63.200 82.703 27.543 1.00 21.69 158 ILE A N 1
ATOM 1089 C CA . ILE A 1 157 ? 62.694 82.413 28.881 1.00 23.15 158 ILE A CA 1
ATOM 1090 C C . ILE A 1 157 ? 61.567 81.385 28.791 1.00 24.28 158 ILE A C 1
ATOM 1091 O O . ILE A 1 157 ? 61.515 80.459 29.589 1.00 24.89 158 ILE A O 1
ATOM 1096 N N . LYS A 1 158 ? 60.657 81.563 27.835 1.00 23.99 159 LYS A N 1
ATOM 1097 C CA . LYS A 1 158 ? 59.557 80.627 27.674 1.00 25.42 159 LYS A CA 1
ATOM 1098 C C . LYS A 1 158 ? 60.058 79.252 27.263 1.00 25.90 159 LYS A C 1
ATOM 1099 O O . LYS A 1 158 ? 59.587 78.239 27.766 1.00 28.54 159 LYS A O 1
ATOM 1105 N N . ALA A 1 159 ? 61.007 79.210 26.338 1.00 25.05 160 ALA A N 1
ATOM 1106 C CA . ALA A 1 159 ? 61.546 77.933 25.888 1.00 22.85 160 ALA A CA 1
ATOM 1107 C C . ALA A 1 159 ? 62.158 77.162 27.054 1.00 23.78 160 ALA A C 1
ATOM 1108 O O . ALA A 1 159 ? 61.856 75.982 27.246 1.00 24.96 160 ALA A O 1
ATOM 1110 N N . PHE A 1 160 ? 62.996 77.827 27.850 1.00 23.11 161 PHE A N 1
ATOM 1111 C CA . PHE A 1 160 ? 63.634 77.164 28.991 1.00 22.91 161 PHE A CA 1
ATOM 1112 C C . PHE A 1 160 ? 62.635 76.701 30.035 1.00 23.37 161 PHE A C 1
ATOM 1113 O O . PHE A 1 160 ? 62.908 75.771 30.792 1.00 24.31 161 PHE A O 1
ATOM 1121 N N . GLY A 1 161 ? 61.481 77.356 30.080 1.00 23.25 162 GLY A N 1
ATOM 1122 C CA . GLY A 1 161 ? 60.471 76.982 31.048 1.00 22.87 162 GLY A CA 1
ATOM 1123 C C . GLY A 1 161 ? 59.949 75.571 30.843 1.00 23.31 162 GLY A C 1
ATOM 1124 O O . GLY A 1 161 ? 59.490 74.928 31.789 1.00 23.87 162 GLY A O 1
ATOM 1125 N N . GLY A 1 162 ? 60.012 75.091 29.605 1.00 22.38 163 GLY A N 1
ATOM 1126 C CA . GLY A 1 162 ? 59.535 73.756 29.299 1.00 22.73 163 GLY A CA 1
ATOM 1127 C C . GLY A 1 162 ? 60.314 72.666 30.016 1.00 24.12 163 GLY A C 1
ATOM 1128 O O . GLY A 1 162 ? 59.765 71.984 30.893 1.00 23.72 163 GLY A O 1
ATOM 1129 N N . PRO A 1 163 ? 61.592 72.462 29.659 1.00 24.16 164 PRO A N 1
ATOM 1130 C CA . PRO A 1 163 ? 62.394 71.427 30.315 1.00 25.65 164 PRO A CA 1
ATOM 1131 C C . PRO A 1 163 ? 62.778 71.754 31.760 1.00 26.90 164 PRO A C 1
ATOM 1132 O O . PRO A 1 163 ? 62.865 70.855 32.598 1.00 27.72 164 PRO A O 1
ATOM 1136 N N . PHE A 1 164 ? 63.003 73.035 32.046 1.00 27.28 165 PHE A N 1
ATOM 1137 C CA . PHE A 1 164 ? 63.372 73.474 33.389 1.00 29.41 165 PHE A CA 1
ATOM 1138 C C . PHE A 1 164 ? 62.222 74.313 33.956 1.00 30.95 165 PHE A C 1
ATOM 1139 O O . PHE A 1 164 ? 62.356 75.523 34.125 1.00 32.07 165 PHE A O 1
ATOM 1147 N N . GLY A 1 165 ? 61.094 73.668 34.240 1.00 31.87 166 GLY A N 1
ATOM 1148 C CA . GLY A 1 165 ? 59.939 74.388 34.750 1.00 33.07 166 GLY A CA 1
ATOM 1149 C C . GLY A 1 165 ? 60.022 74.856 36.195 1.00 34.89 166 GLY A C 1
ATOM 1150 O O . GLY A 1 165 ? 59.178 75.633 36.659 1.00 36.01 166 GLY A O 1
ATOM 1151 N N . ASP A 1 166 ? 61.041 74.398 36.915 1.00 34.89 167 ASP A N 1
ATOM 1152 C CA . ASP A 1 166 ? 61.195 74.766 38.320 1.00 35.81 167 ASP A CA 1
ATOM 1153 C C . ASP A 1 166 ? 62.310 75.775 38.631 1.00 35.04 167 ASP A C 1
ATOM 1154 O O . ASP A 1 166 ? 62.791 75.842 39.765 1.00 35.63 167 ASP A O 1
ATOM 1159 N N . ILE A 1 167 ? 62.725 76.557 37.636 1.00 33.22 168 ILE A N 1
ATOM 1160 C CA . ILE A 1 167 ? 63.760 77.566 37.854 1.00 32.24 168 ILE A CA 1
ATOM 1161 C C . ILE A 1 167 ? 63.266 78.955 37.461 1.00 30.79 168 ILE A C 1
ATOM 1162 O O . ILE A 1 167 ? 62.452 79.097 36.556 1.00 30.26 168 ILE A O 1
ATOM 1167 N N . ARG A 1 168 ? 63.762 79.970 38.160 1.00 30.90 169 ARG A N 1
ATOM 1168 C CA . ARG A 1 168 ? 63.394 81.350 37.888 1.00 30.99 169 ARG A CA 1
ATOM 1169 C C . ARG A 1 168 ? 64.601 82.085 37.327 1.00 29.85 169 ARG A C 1
ATOM 1170 O O . ARG A 1 168 ? 65.744 81.744 37.638 1.00 29.43 169 ARG A O 1
ATOM 1178 N N . PHE A 1 169 ? 64.333 83.120 36.533 1.00 27.58 170 PHE A N 1
ATOM 1179 C CA . PHE A 1 169 ? 65.379 83.905 35.901 1.00 25.15 170 PHE A CA 1
ATOM 1180 C C . PHE A 1 169 ? 65.383 85.386 36.2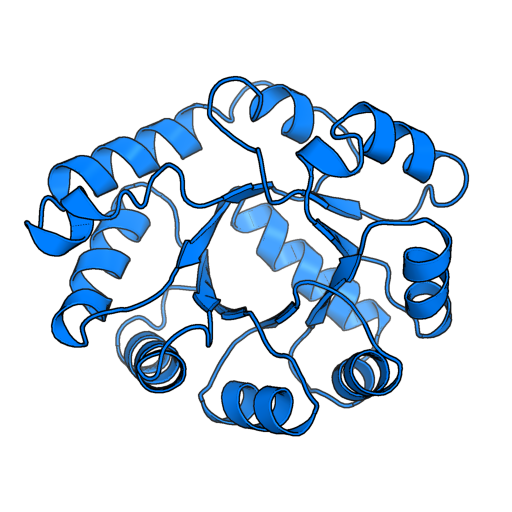44 1.00 24.23 170 PHE A C 1
ATOM 1181 O O . PHE A 1 169 ? 64.379 85.935 36.688 1.00 24.40 170 PHE A O 1
ATOM 1189 N N . CYS A 1 170 ? 66.536 86.017 36.021 1.00 23.47 171 CYS A N 1
ATOM 1190 C CA . CYS A 1 170 ? 66.718 87.460 36.191 1.00 22.12 171 CYS A CA 1
ATOM 1191 C C . CYS A 1 170 ? 67.381 87.951 34.906 1.00 21.27 171 CYS A C 1
ATOM 1192 O O . CYS A 1 170 ? 68.612 88.008 34.808 1.00 20.82 171 CYS A O 1
ATOM 1195 N N . PRO A 1 171 ? 66.572 88.297 33.896 1.00 21.29 172 PRO A N 1
ATOM 1196 C CA . PRO A 1 171 ? 67.151 88.773 32.638 1.00 21.67 172 PRO A CA 1
ATOM 1197 C C . PRO A 1 171 ? 67.849 90.125 32.807 1.00 23.02 172 PRO A C 1
ATOM 1198 O O . PRO A 1 171 ? 67.359 91.006 33.514 1.00 21.00 172 PRO A O 1
ATOM 1202 N N . THR A 1 172 ? 69.008 90.242 32.162 1.00 23.41 173 THR A N 1
ATOM 1203 C CA . THR A 1 172 ? 69.851 91.433 32.158 1.00 24.17 173 THR A CA 1
ATOM 1204 C C . THR A 1 172 ? 70.492 91.547 30.772 1.00 24.29 173 THR A C 1
ATOM 1205 O O . THR A 1 172 ? 70.924 90.542 30.200 1.00 23.07 173 THR A O 1
ATOM 1209 N N . GLY A 1 173 ? 70.554 92.766 30.239 1.00 24.56 174 GLY A N 1
ATOM 1210 C CA . GLY A 1 173 ? 71.145 92.973 28.927 1.00 23.02 174 GLY A CA 1
ATOM 1211 C C . GLY A 1 173 ? 70.089 93.150 27.856 1.00 22.71 174 GLY A C 1
ATOM 1212 O O . GLY A 1 173 ? 69.573 92.175 27.318 1.00 23.14 174 GLY A O 1
ATOM 1213 N N . GLY A 1 174 ? 69.763 94.399 27.547 1.00 21.17 175 GLY A N 1
ATOM 1214 C CA . GLY A 1 174 ? 68.759 94.660 26.537 1.00 21.19 175 GLY A CA 1
ATOM 1215 C C . GLY A 1 174 ? 67.406 94.988 27.134 1.00 22.45 175 GLY A C 1
ATOM 1216 O O . GLY A 1 174 ? 66.443 95.258 26.405 1.00 24.31 175 GLY A O 1
ATOM 1217 N N . VAL A 1 175 ? 67.327 94.955 28.462 1.00 21.90 176 VAL A N 1
ATOM 1218 C CA . VAL A 1 175 ? 66.089 95.264 29.176 1.00 22.71 176 VAL A CA 1
ATOM 1219 C C . VAL A 1 175 ? 65.961 96.780 29.354 1.00 24.73 176 VAL A C 1
ATOM 1220 O O . VAL A 1 175 ? 66.866 97.432 29.868 1.00 24.95 176 VAL A O 1
ATOM 1224 N N . ASN A 1 176 ? 64.839 97.335 28.906 1.00 26.34 177 ASN A N 1
ATOM 1225 C CA . ASN A 1 176 ? 64.596 98.772 29.003 1.00 27.41 177 ASN A CA 1
ATOM 1226 C C . ASN A 1 176 ? 63.086 99.006 29.143 1.00 27.48 177 ASN A C 1
ATOM 1227 O O . ASN A 1 176 ? 62.300 98.053 29.057 1.00 27.93 177 ASN A O 1
ATOM 1232 N N . PRO A 1 177 ? 62.662 100.273 29.350 1.00 26.85 178 PRO A N 1
ATOM 1233 C CA . PRO A 1 177 ? 61.250 100.647 29.511 1.00 25.68 178 PRO A CA 1
ATOM 1234 C C . PRO A 1 177 ? 60.302 100.104 28.448 1.00 24.78 178 PRO A C 1
ATOM 1235 O O . PRO A 1 177 ? 59.122 99.882 28.718 1.00 25.33 178 PRO A O 1
ATOM 1239 N N . ALA A 1 178 ? 60.818 99.892 27.243 1.00 24.92 179 ALA A N 1
ATOM 1240 C CA . ALA A 1 178 ? 59.998 99.386 26.154 1.00 25.45 179 ALA A CA 1
ATOM 1241 C C . ALA A 1 178 ? 59.658 97.897 26.293 1.00 25.48 179 ALA A C 1
ATOM 1242 O O . ALA A 1 178 ? 58.609 97.460 25.826 1.00 28.25 179 ALA A O 1
ATOM 1244 N N . ASN A 1 179 ? 60.521 97.119 26.940 1.00 24.33 180 ASN A N 1
ATOM 1245 C CA . ASN A 1 179 ? 60.256 95.687 27.093 1.00 24.59 180 ASN A CA 1
ATOM 1246 C C . ASN A 1 179 ? 60.240 95.174 28.529 1.00 24.89 180 ASN A C 1
ATOM 1247 O O . ASN A 1 179 ? 60.031 93.982 28.762 1.00 24.04 180 ASN A O 1
ATOM 1252 N N . VAL A 1 180 ? 60.451 96.062 29.490 1.00 25.61 181 VAL A N 1
ATOM 1253 C CA . VAL A 1 180 ? 60.491 95.644 30.879 1.00 27.91 181 VAL A CA 1
ATOM 1254 C C . VAL A 1 180 ? 59.250 94.937 31.426 1.00 29.49 181 VAL A C 1
ATOM 1255 O O . VAL A 1 180 ? 59.370 94.034 32.254 1.00 29.46 181 VAL A O 1
ATOM 1259 N N . ARG A 1 181 ? 58.062 95.315 30.970 1.00 31.61 182 ARG A N 1
ATOM 1260 C CA . ARG A 1 181 ? 56.850 94.667 31.473 1.00 32.30 182 ARG A CA 1
ATOM 1261 C C . ARG A 1 181 ? 56.657 93.296 30.849 1.00 32.56 182 ARG A C 1
ATOM 1262 O O . ARG A 1 181 ? 56.138 92.388 31.495 1.00 33.79 182 ARG A O 1
ATOM 1270 N N . ASN A 1 182 ? 57.068 93.143 29.593 1.00 32.61 183 ASN A N 1
ATOM 1271 C CA . ASN A 1 182 ? 56.921 91.856 28.931 1.00 32.85 183 ASN A CA 1
ATOM 1272 C C . ASN A 1 182 ? 57.627 90.793 29.755 1.00 32.20 183 ASN A C 1
ATOM 1273 O O . ASN A 1 182 ? 57.092 89.703 29.979 1.00 32.44 183 ASN A O 1
ATOM 1278 N N . TYR A 1 183 ? 58.837 91.115 30.200 1.00 29.60 184 TYR A N 1
ATOM 1279 C CA . TYR A 1 183 ? 59.617 90.190 31.003 1.00 27.87 184 TYR A CA 1
ATOM 1280 C C . TYR A 1 183 ? 58.962 89.925 32.347 1.00 28.05 184 TYR A C 1
ATOM 1281 O O . TYR A 1 183 ? 58.797 88.778 32.750 1.00 29.25 184 TYR A O 1
ATOM 1290 N N . MET A 1 184 ? 58.599 90.992 33.046 1.00 28.11 185 MET A N 1
ATOM 1291 C CA . MET A 1 184 ? 57.992 90.843 34.359 1.00 30.42 185 MET A CA 1
ATOM 1292 C C . MET A 1 184 ? 56.660 90.100 34.338 1.00 30.63 185 MET A C 1
ATOM 1293 O O . MET A 1 184 ? 56.185 89.643 35.382 1.00 32.33 185 MET A O 1
ATOM 1298 N N . ALA A 1 185 ? 56.068 89.962 33.156 1.00 28.98 186 ALA A N 1
ATOM 1299 C CA . ALA A 1 185 ? 54.797 89.266 33.024 1.00 28.38 186 ALA A CA 1
ATOM 1300 C C . ALA A 1 185 ? 54.973 87.759 33.165 1.00 29.44 186 ALA A C 1
ATOM 1301 O O . ALA A 1 185 ? 54.081 87.069 33.657 1.00 30.49 186 ALA A O 1
ATOM 1303 N N . LEU A 1 186 ? 56.127 87.250 32.742 1.00 29.44 187 LEU A N 1
ATOM 1304 C CA . LEU A 1 186 ? 56.408 85.819 32.814 1.00 28.42 187 LEU A CA 1
ATOM 1305 C C . LEU A 1 186 ? 56.468 85.354 34.263 1.00 29.42 187 LEU A C 1
ATOM 1306 O O . LEU A 1 186 ? 57.112 85.981 35.108 1.00 31.04 187 LEU A O 1
ATOM 1311 N N . PRO A 1 187 ? 55.775 84.248 34.577 1.00 30.07 188 PRO A N 1
ATOM 1312 C CA . PRO A 1 187 ? 55.767 83.719 35.943 1.00 29.82 188 PRO A CA 1
ATOM 1313 C C . PRO A 1 187 ? 57.124 83.218 36.456 1.00 29.06 188 PRO A C 1
ATOM 1314 O O . PRO A 1 187 ? 57.338 83.105 37.666 1.00 28.92 188 PRO A O 1
ATOM 1318 N N . ASN A 1 188 ? 58.041 82.913 35.545 1.00 29.12 189 ASN A N 1
ATOM 1319 C CA . ASN A 1 188 ? 59.344 82.414 35.957 1.00 28.55 189 ASN A CA 1
ATOM 1320 C C . ASN A 1 188 ? 60.464 83.454 35.902 1.00 28.34 189 ASN A C 1
ATOM 1321 O O . ASN A 1 188 ? 61.631 83.103 35.755 1.00 30.33 189 ASN A O 1
ATOM 1326 N N . VAL A 1 189 ? 60.098 84.729 36.027 1.00 28.26 190 VAL A N 1
ATOM 1327 C CA . VAL A 1 189 ? 61.061 85.829 36.044 1.00 27.07 190 VAL A CA 1
ATOM 1328 C C . VAL A 1 189 ? 60.947 86.493 37.417 1.00 28.31 190 VAL A C 1
ATOM 1329 O O . VAL A 1 189 ? 59.871 86.953 37.801 1.00 29.00 190 VAL A O 1
ATOM 1333 N N . MET A 1 190 ? 62.052 86.507 38.161 1.00 28.81 191 MET A N 1
ATOM 1334 C CA . MET A 1 190 ? 62.098 87.088 39.512 1.00 27.68 191 MET A CA 1
ATOM 1335 C C . MET A 1 190 ? 62.159 88.604 39.478 1.00 27.35 191 MET A C 1
ATOM 1336 O O . MET A 1 190 ? 61.479 89.287 40.241 1.00 27.69 191 MET A O 1
ATOM 1341 N N . CYS A 1 191 ? 63.020 89.106 38.602 1.00 27.24 192 CYS A N 1
ATOM 1342 C CA . CYS A 1 191 ? 63.256 90.532 38.442 1.00 27.94 192 CYS A CA 1
ATOM 1343 C C . CYS A 1 191 ? 64.111 90.708 37.202 1.00 28.03 192 CYS A C 1
ATOM 1344 O O . CYS A 1 191 ? 64.487 89.732 36.551 1.00 28.88 192 CYS A O 1
ATOM 1347 N N . VAL A 1 192 ? 64.413 91.961 36.879 1.00 26.21 193 VAL A N 1
ATOM 1348 C CA . VAL A 1 192 ? 65.242 92.277 35.728 1.00 26.09 193 VAL A CA 1
ATOM 1349 C C . VAL A 1 192 ? 66.390 93.160 36.175 1.00 26.29 193 VAL A C 1
ATOM 1350 O O . VAL A 1 192 ? 66.326 93.777 37.234 1.00 26.09 193 VAL A O 1
ATOM 1354 N N . GLY A 1 193 ? 67.442 93.206 35.364 1.00 26.49 194 GLY A N 1
ATOM 1355 C CA . GLY A 1 193 ? 68.600 94.021 35.680 1.00 26.04 194 GLY A CA 1
ATOM 1356 C C . GLY A 1 193 ? 68.904 94.934 34.514 1.00 25.88 194 GLY A C 1
ATOM 1357 O O . GLY A 1 193 ? 68.462 94.665 33.397 1.00 27.25 194 GLY A O 1
ATOM 1358 N N . THR A 1 194 ? 69.637 96.015 34.762 1.00 25.65 195 THR A N 1
ATOM 1359 C CA . THR A 1 194 ? 69.963 96.934 33.690 1.00 26.28 195 THR A CA 1
ATOM 1360 C C . THR A 1 194 ? 70.711 98.168 34.158 1.00 27.68 195 THR A C 1
ATOM 1361 O O . THR A 1 194 ? 71.031 98.319 35.339 1.00 26.95 195 THR A O 1
ATOM 1362 N N . THR A 1 195 ? 70.974 99.072 33.224 1.00 27.50 196 THR A N 1
ATOM 1363 C CA . THR A 1 195 ? 71.703 100.284 33.533 1.00 28.04 196 THR A CA 1
ATOM 1364 C C . THR A 1 195 ? 71.079 101.486 32.845 1.00 29.28 196 THR A C 1
ATOM 1365 O O . THR A 1 195 ? 71.725 102.525 32.698 1.00 29.35 196 THR A O 1
ATOM 1369 N N . TRP A 1 196 ? 69.821 101.357 32.439 1.00 31.02 197 TRP A N 1
ATOM 1370 C CA . TRP A 1 196 ? 69.163 102.450 31.734 1.00 33.82 197 TRP A CA 1
ATOM 1371 C C . TRP A 1 196 ? 68.832 103.658 32.599 1.00 35.05 197 TRP A C 1
ATOM 1372 O O . TRP A 1 196 ? 68.528 104.728 32.084 1.00 36.74 197 TRP A O 1
ATOM 1383 N N . MET A 1 197 ? 68.903 103.495 33.909 1.00 36.77 198 MET A N 1
ATOM 1384 C CA . MET A 1 197 ? 68.621 104.601 34.807 1.00 38.36 198 MET A CA 1
ATOM 1385 C C . MET A 1 197 ? 69.930 105.138 35.365 1.00 40.64 198 MET A C 1
ATOM 1386 O O . MET A 1 197 ? 69.942 106.064 36.173 1.00 41.95 198 MET A O 1
ATOM 1391 N N . LEU A 1 198 ? 71.034 104.543 34.933 1.00 43.15 199 LEU A N 1
ATOM 1392 C CA . LEU A 1 198 ? 72.348 104.948 35.408 1.00 45.31 199 LEU A CA 1
ATOM 1393 C C . LEU A 1 198 ? 73.148 105.544 34.268 1.00 48.31 199 LEU A C 1
ATOM 1394 O O . LEU A 1 198 ? 74.282 105.140 34.021 1.00 49.68 199 LEU A O 1
ATOM 1399 N N . ASP A 1 199 ? 72.555 106.496 33.564 1.00 50.96 200 ASP A N 1
ATOM 1400 C CA . ASP A 1 199 ? 73.241 107.150 32.461 1.00 54.16 200 ASP A CA 1
ATOM 1401 C C . ASP A 1 199 ? 74.613 107.677 32.927 1.00 55.69 200 ASP A C 1
ATOM 1402 O O . ASP A 1 199 ? 74.726 108.278 33.995 1.00 55.89 200 ASP A O 1
ATOM 1407 N N . SER A 1 200 ? 75.650 107.446 32.122 1.00 57.39 201 SER A N 1
ATOM 1408 C CA . SER A 1 200 ? 77.018 107.872 32.450 1.00 58.81 201 SER A CA 1
ATOM 1409 C C . SER A 1 200 ? 77.159 109.376 32.672 1.00 59.18 201 SER A C 1
ATOM 1410 O O . SER A 1 200 ? 77.733 109.820 33.670 1.00 59.46 201 SER A O 1
ATOM 1413 N N . SER A 1 201 ? 76.647 110.146 31.714 1.00 59.18 202 SER A N 1
ATOM 1414 C CA . SER A 1 201 ? 76.692 111.606 31.747 1.00 58.48 202 SER A CA 1
ATOM 1415 C C . SER A 1 201 ? 76.048 112.146 33.013 1.00 57.72 202 SER A C 1
ATOM 1416 O O . SER A 1 201 ? 76.511 113.131 33.588 1.00 58.27 202 SER A O 1
ATOM 1419 N N . TRP A 1 202 ? 74.965 111.500 33.431 1.00 56.41 203 TRP A N 1
ATOM 1420 C CA . TRP A 1 202 ? 74.246 111.912 34.625 1.00 54.97 203 TRP A CA 1
ATOM 1421 C C . TRP A 1 202 ? 75.133 111.790 35.850 1.00 54.33 203 TRP A C 1
ATOM 1422 O O . TRP A 1 202 ? 75.151 112.677 36.704 1.00 54.18 203 TRP A O 1
ATOM 1433 N N . ILE A 1 203 ? 75.868 110.685 35.929 1.00 53.72 204 ILE A N 1
ATOM 1434 C CA . ILE A 1 203 ? 76.756 110.437 37.052 1.00 54.61 204 ILE A CA 1
ATOM 1435 C C . ILE A 1 203 ? 77.901 111.453 37.104 1.00 55.14 204 ILE A C 1
ATOM 1436 O O . ILE A 1 203 ? 78.183 112.025 38.158 1.00 55.32 204 ILE A O 1
ATOM 1441 N N . LYS A 1 204 ? 78.549 111.691 35.969 1.00 55.56 205 LYS A N 1
ATOM 1442 C CA . LYS A 1 204 ? 79.658 112.638 35.915 1.00 56.13 205 LYS A CA 1
ATOM 1443 C C . LYS A 1 204 ? 79.232 114.037 36.345 1.00 55.60 205 LYS A C 1
ATOM 1444 O O . LYS A 1 204 ? 79.750 114.582 37.319 1.00 56.12 205 LYS A O 1
ATOM 1450 N N . ASN A 1 205 ? 78.279 114.610 35.620 1.00 54.54 206 ASN A N 1
ATOM 1451 C CA . ASN A 1 205 ? 77.794 115.951 35.922 1.00 53.43 206 ASN A CA 1
ATOM 1452 C C . ASN A 1 205 ? 77.041 116.018 37.241 1.00 52.36 206 ASN A C 1
ATOM 1453 O O . ASN A 1 205 ? 76.540 117.074 37.622 1.00 53.39 206 ASN A O 1
ATOM 1458 N N . GLY A 1 206 ? 76.963 114.887 37.936 1.00 51.13 207 GLY A N 1
ATOM 1459 C CA . GLY A 1 206 ? 76.271 114.845 39.212 1.00 48.75 207 GLY A CA 1
ATOM 1460 C C . GLY A 1 206 ? 74.788 115.146 39.111 1.00 47.35 207 GLY A C 1
ATOM 1461 O O . GLY A 1 206 ? 74.200 115.652 40.062 1.00 47.87 207 GLY A O 1
ATOM 1462 N N . ASP A 1 207 ? 74.178 114.835 37.969 1.00 45.29 208 ASP A N 1
ATOM 1463 C CA . ASP A 1 207 ? 72.751 115.079 37.775 1.00 44.16 208 ASP A CA 1
ATOM 1464 C C . ASP A 1 207 ? 71.926 114.031 38.518 1.00 41.69 208 ASP A C 1
ATOM 1465 O O . ASP A 1 207 ? 71.181 113.270 37.903 1.00 40.62 208 ASP A O 1
ATOM 1470 N N . TRP A 1 208 ? 72.051 114.011 39.841 1.00 39.43 209 TRP A N 1
ATOM 1471 C CA . TRP A 1 208 ? 71.341 113.047 40.663 1.00 37.81 209 TRP A CA 1
ATOM 1472 C C . TRP A 1 208 ? 69.825 113.180 40.687 1.00 35.89 209 TRP A C 1
ATOM 1473 O O . TRP A 1 208 ? 69.134 112.240 41.069 1.00 34.98 209 TRP A O 1
ATOM 1484 N N . ALA A 1 209 ? 69.300 114.330 40.275 1.00 34.21 210 ALA A N 1
ATOM 1485 C CA . ALA A 1 209 ? 67.852 114.504 40.242 1.00 33.41 210 ALA A CA 1
ATOM 1486 C C . ALA A 1 209 ? 67.319 113.690 39.061 1.00 34.09 210 ALA A C 1
ATOM 1487 O O . ALA A 1 209 ? 66.244 113.094 39.140 1.00 33.66 210 ALA A O 1
ATOM 1489 N N . ARG A 1 210 ? 68.090 113.663 37.974 1.00 34.44 211 ARG A N 1
ATOM 1490 C CA . ARG A 1 210 ? 67.724 112.918 36.777 1.00 35.00 211 ARG A CA 1
ATOM 1491 C C . ARG A 1 210 ? 67.716 111.417 37.062 1.00 34.32 211 ARG A C 1
ATOM 1492 O O . ARG A 1 210 ? 66.857 110.682 36.568 1.00 34.81 211 ARG A O 1
ATOM 1500 N N . ILE A 1 211 ? 68.675 110.962 37.860 1.00 33.20 212 ILE A N 1
ATOM 1501 C CA . ILE A 1 211 ? 68.773 109.547 38.202 1.00 32.28 212 ILE A CA 1
ATOM 1502 C C . ILE A 1 211 ? 67.635 109.124 39.128 1.00 31.35 212 ILE A C 1
ATOM 1503 O O . ILE A 1 211 ? 67.047 108.057 38.955 1.00 29.80 212 ILE A O 1
ATOM 1508 N N . GLU A 1 212 ? 67.347 109.973 40.109 1.00 30.62 213 GLU A N 1
ATOM 1509 C CA . GLU A 1 212 ? 66.296 109.734 41.087 1.00 30.49 213 GLU A CA 1
ATOM 1510 C C . GLU A 1 212 ? 64.964 109.630 40.346 1.00 29.70 213 GLU A C 1
ATOM 1511 O O . GLU A 1 212 ? 64.182 108.700 40.564 1.00 28.24 213 GLU A O 1
ATOM 1517 N N . ALA A 1 213 ? 64.719 110.580 39.447 1.00 29.42 214 ALA A N 1
ATOM 1518 C CA . ALA A 1 213 ? 63.483 110.596 38.661 1.00 28.75 214 ALA A CA 1
ATOM 1519 C C . ALA A 1 213 ? 63.377 109.340 37.798 1.00 28.81 214 ALA A C 1
ATOM 1520 O O . ALA A 1 213 ? 62.300 108.749 37.681 1.00 27.76 214 ALA A O 1
ATOM 1522 N N . CYS A 1 214 ? 64.498 108.931 37.204 1.00 28.28 215 CYS A N 1
ATOM 1523 C CA . CYS A 1 214 ? 64.511 107.752 36.349 1.00 29.36 215 CYS A CA 1
ATOM 1524 C C . CYS A 1 214 ? 64.262 106.452 37.114 1.00 29.37 215 CYS A C 1
ATOM 1525 O O . CYS A 1 214 ? 63.634 105.535 36.590 1.00 29.91 215 CYS A O 1
ATOM 1528 N N . SER A 1 215 ? 64.758 106.368 38.344 1.00 29.49 216 SER A N 1
ATOM 1529 C CA . SER A 1 215 ? 64.556 105.173 39.148 1.00 30.34 216 SER A CA 1
ATOM 1530 C C . SER A 1 215 ? 63.092 105.072 39.516 1.00 31.18 216 SER A C 1
ATOM 1531 O O . SER A 1 215 ? 62.499 103.993 39.459 1.00 31.75 216 SER A O 1
ATOM 1534 N N . ALA A 1 216 ? 62.514 106.202 39.914 1.00 31.11 217 ALA A N 1
ATOM 1535 C CA . ALA A 1 216 ? 61.105 106.242 40.287 1.00 30.81 217 ALA A CA 1
ATOM 1536 C C . ALA A 1 216 ? 60.257 105.759 39.114 1.00 30.93 217 ALA A C 1
ATOM 1537 O O . ALA A 1 216 ? 59.330 104.975 39.297 1.00 32.06 217 ALA A O 1
ATOM 1539 N N . GLU A 1 217 ? 60.588 106.221 37.911 1.00 30.58 218 GLU A N 1
ATOM 1540 C CA . GLU A 1 217 ? 59.853 105.817 36.720 1.00 30.06 218 GLU A CA 1
ATOM 1541 C C . GLU A 1 217 ? 59.951 104.314 36.465 1.00 29.59 218 GLU A C 1
ATOM 1542 O O . GLU A 1 217 ? 58.971 103.682 36.082 1.00 30.16 218 GLU A O 1
ATOM 1548 N N . ALA A 1 218 ? 61.131 103.744 36.690 1.00 28.78 219 ALA A N 1
ATOM 1549 C CA . ALA A 1 218 ? 61.342 102.316 36.472 1.00 29.22 219 ALA A CA 1
ATOM 1550 C C . ALA A 1 218 ? 60.497 101.480 37.426 1.00 29.55 219 ALA A C 1
ATOM 1551 O O . ALA A 1 218 ? 59.931 100.459 37.035 1.00 29.06 219 ALA A O 1
ATOM 1553 N N . ILE A 1 219 ? 60.413 101.913 38.680 1.00 30.32 220 ILE A N 1
ATOM 1554 C CA . ILE A 1 219 ? 59.629 101.197 39.680 1.00 30.74 220 ILE A CA 1
ATOM 1555 C C . ILE A 1 219 ? 58.128 101.357 39.414 1.00 32.44 220 ILE A C 1
ATOM 1556 O O . ILE A 1 219 ? 57.347 100.421 39.599 1.00 31.48 220 ILE A O 1
ATOM 1561 N N . ALA A 1 220 ? 57.732 102.556 38.993 1.00 34.48 221 ALA A N 1
ATOM 1562 C CA . ALA A 1 220 ? 56.331 102.847 38.708 1.00 36.38 221 ALA A CA 1
ATOM 1563 C C . ALA A 1 220 ? 55.851 102.114 37.462 1.00 38.85 221 ALA A C 1
ATOM 1564 O O . ALA A 1 220 ? 54.654 101.920 37.268 1.00 39.85 221 ALA A O 1
ATOM 1566 N N . LEU A 1 221 ? 56.794 101.704 36.625 1.00 40.83 222 LEU A N 1
ATOM 1567 C CA . LEU A 1 221 ? 56.466 101.014 35.393 1.00 43.16 222 LEU A CA 1
ATOM 1568 C C . LEU A 1 221 ? 55.987 99.593 35.661 1.00 46.25 222 LEU A C 1
ATOM 1569 O O . LEU A 1 221 ? 55.281 99.000 34.847 1.00 46.22 222 LEU A O 1
ATOM 1574 N N . LEU A 1 222 ? 56.364 99.061 36.819 1.00 50.90 223 LEU A N 1
ATOM 1575 C CA . LEU A 1 222 ? 55.995 97.706 37.219 1.00 55.84 223 LEU A CA 1
ATOM 1576 C C . LEU A 1 222 ? 54.832 97.718 38.200 1.00 60.57 223 LEU A C 1
ATOM 1577 O O . LEU A 1 222 ? 55.044 97.768 39.410 1.00 62.18 223 LEU A O 1
ATOM 1582 N N . ASP A 1 223 ? 53.606 97.665 37.692 1.00 66.06 224 ASP A N 1
ATOM 1583 C CA . ASP A 1 223 ? 52.433 97.660 38.562 1.00 70.87 224 ASP A CA 1
ATOM 1584 C C . ASP A 1 223 ? 51.143 97.368 37.803 1.00 73.41 224 ASP A C 1
ATOM 1585 O O . ASP A 1 223 ? 50.394 98.280 37.455 1.00 73.47 224 ASP A O 1
ATOM 1590 N N . ALA A 1 224 ? 50.897 96.082 37.557 1.00 76.47 225 ALA A N 1
ATOM 1591 C CA . ALA A 1 224 ? 49.708 95.623 36.842 1.00 79.66 225 ALA A CA 1
ATOM 1592 C C . ALA A 1 224 ? 49.826 94.126 36.596 1.00 82.37 225 ALA A C 1
ATOM 1593 O O . ALA A 1 224 ? 49.020 93.332 37.091 1.00 83.13 225 ALA A O 1
ATOM 1595 N N . ASN A 1 225 ? 50.840 93.752 35.818 1.00 84.98 226 ASN A N 1
ATOM 1596 C CA . ASN A 1 225 ? 51.106 92.351 35.483 1.00 87.01 226 ASN A CA 1
ATOM 1597 C C . ASN A 1 225 ? 52.611 92.061 35.371 1.00 87.31 226 ASN A C 1
ATOM 1598 O O . ASN A 1 225 ? 53.093 91.669 34.284 1.00 34.91 226 ASN A O 1
#

Foldseek 3Di:
DALVVLQVVVLVLLQQQQEEEEDEDPDPVLLVLVQVLLVLLPGQEYEQEPPDVCRLVSLLCCVVPVVVGQYAYEQQDALVSVVSSVVSPHQEYEYQADDLHVLVSQVPGPHHYAYEHQDPVRVVSNVVVRHQEHEYPQQVVSPHPNNQVVCCVVNVRHAYAHEHPDDLVCQVVQVVDPRYSHYYYHPLVDPVCSVVVVSNSSSVSSNVVVVSPDDD

Secondary structure (DSSP, 8-state):
--HHHHHHHHHHHHHHHSEEEEE--S-GGGHHHHHHHHHHTT--EEEEESSSTHHHHHHHHHHHH-TTSEEEEE---SHHHHHHHHHHT-SSEE-SS--HHHHHHHHH-SS-EE-EE-SHHHHHHHHTTT--EEEETTHHHHTHHHHHHHHHTTTTT-EEEEBSS--TTTHHHHHHSTTB--EEE-TTS-HHHHHTT-HHHHHHHHHHHHHT----

Sequence (216 aa):
LSMADKAARIDAICEKARILPVITIAREEDILPLADALAAGGIRTLEVTLRSQHGLKAIQVLREQRPELCVGAGTVLDRSMFAAVEAAGAQFVVTPGITEDILEAGVDSEIPLLPGISTPSEIMMGYALGYRRFKLFPAEISGGVAAIKAFGGPFGDIRFCPTGGVNPANVRNYMALPNVMCVGTTWMLDSSWIKNGDWARIEACSAEAIALLDAN

Radius of gyration: 16.26 Å; Cα contacts (8 Å, |Δi|>4): 406; chains: 1; bounding box: 40×46×34 Å

Organism: Pseudomonas putida (NCBI:txid303)

B-factor: mean 34.91, std 12.13, range [12.18, 92.0]

Solvent-accessible surface area: 9354 Å² total; per-residue (Å²): 168,52,42,76,80,11,18,63,125,3,25,42,23,2,93,173,6,90,0,4,0,8,5,60,4,67,84,78,127,7,6,50,38,2,2,66,8,0,18,69,7,24,2,132,9,1,4,0,0,36,142,31,165,38,0,60,87,0,0,88,25,4,76,120,85,52,88,120,4,30,0,0,0,0,27,0,101,35,145,66,63,4,61,38,0,54,92,15,26,4,54,2,0,1,0,48,29,28,69,91,83,5,0,81,20,1,51,122,9,108,20,0,9,1,0,0,1,37,55,62,74,56,0,114,86,0,81,86,59,20,11,69,40,0,11,0,64,44,0,86,153,28,35,5,38,74,10,0,132,64,17,23,63,104,22,61,80,1,77,0,1,0,12,22,41,8,53,69,94,27,0,75,82,0,39,51,19,121,23,14,7,0,0,0,8,72,54,0,15,57,68,57,65,25,129,110,18,37,100,63,122,0,58,46,22,0,41,122,2,35,64,53,11,104,91,114

Nearest PDB structures (foldseek):
  1mxs-assembly1_A  TM=1.005E+00  e=6.969E-43  Pseudomonas putida
  2c0a-assembly1_B  TM=9.797E-01  e=2.897E-25  Escherichia coli
  1eua-assembly1_B  TM=9.815E-01  e=4.608E-25  Escherichia coli
  1fwr-assembly1_C  TM=9.776E-01  e=1.966E-24  Escherichia coli
  6ovi-assembly1_B  TM=9.830E-01  e=3.513E-24  Legionella pneumophila

InterPro domains:
  IPR000887 KDPG/KHG aldolase [PF01081] (20-215)
  IPR000887 KDPG/KHG aldolase [PTHR30246] (13-222)
  IPR000887 KDPG/KHG aldolase [TIGR01182] (22-221)
  IPR000887 KDPG/KHG aldolase [cd00452] (25-214)
  IPR013785 Aldolase-type TIM barrel [G3DSA:3.20.20.70] (2-226)
  IPR031337 KDPG/KHG aldolase, active site 1 [PS00159] (52-61)
  IPR031338 KDPG/KHG aldolase, active site 2 [PS00160] (140-153)

CATH classification: 3.20.20.70